Protein AF-A0A166FAM7-F1 (afdb_monomer_lite)

pLDDT: mean 75.66, std 25.44, range [28.2, 98.31]

Sequence (267 aa):
MVAPSIFSLVGVVSLAACALGKPISWRNGFDKRHAKALPAPISFNNYGGKSSLANFDNFNGVSNFDGSQSQQIFVEQSEQVVCTQIDVEIIQQKLVVIREMVKRILIEQICEVEVQTVVLEQFSSSIDSFGQDIRHHSSRQIGYDSNIAALSSHLYNSDGSQSNHNLGFSGSQVGNHSVSVGGSNWNNSTSPASVGAIYQASKSAKADAQSKNGTSSSSSSSSSSTLLSTSTLSSSSSKSSSTSSSAAKSSSTSSSSAAATITAKAY

Structure (mmCIF, N/CA/C/O backbone):
data_AF-A0A166FAM7-F1
#
_entry.id   AF-A0A166FAM7-F1
#
loop_
_atom_site.group_PDB
_atom_site.id
_atom_site.type_symbol
_atom_site.label_atom_id
_atom_site.label_alt_id
_atom_site.label_comp_id
_atom_site.label_asym_id
_atom_site.label_entity_id
_atom_site.label_seq_id
_atom_site.pdbx_PDB_ins_code
_atom_site.Cartn_x
_atom_site.Cartn_y
_atom_site.Cartn_z
_atom_site.occupancy
_atom_site.B_iso_or_equiv
_atom_site.auth_seq_id
_atom_site.auth_comp_id
_atom_site.auth_asym_id
_atom_site.auth_atom_id
_atom_site.pdbx_PDB_model_num
ATOM 1 N N . MET A 1 1 ? 79.929 26.751 5.301 1.00 44.81 1 MET A N 1
ATOM 2 C CA . MET A 1 1 ? 80.155 28.168 5.655 1.00 44.81 1 MET A CA 1
ATOM 3 C C . MET A 1 1 ? 78.865 28.938 5.425 1.00 44.81 1 MET A C 1
ATOM 5 O O . MET A 1 1 ? 78.574 29.214 4.279 1.00 44.81 1 MET A O 1
ATOM 9 N N . VAL A 1 2 ? 78.075 29.179 6.473 1.00 42.72 2 VAL A N 1
ATOM 10 C CA . VAL A 1 2 ? 77.491 30.472 6.889 1.00 42.72 2 VAL A CA 1
ATOM 11 C C . VAL A 1 2 ? 77.043 30.241 8.337 1.00 42.72 2 VAL A C 1
ATOM 13 O O . VAL A 1 2 ? 76.484 29.195 8.662 1.00 42.72 2 VAL A O 1
ATOM 16 N N . ALA A 1 3 ? 77.440 31.167 9.200 1.00 41.44 3 ALA A N 1
ATOM 17 C CA . ALA A 1 3 ? 77.328 31.136 10.649 1.00 41.44 3 ALA A CA 1
ATOM 18 C C . ALA A 1 3 ? 75.942 31.630 11.140 1.00 41.44 3 ALA A C 1
ATOM 20 O O . ALA A 1 3 ? 75.197 32.220 10.357 1.00 41.44 3 ALA A O 1
ATOM 21 N N . PRO A 1 4 ? 75.602 31.388 12.421 1.00 65.81 4 PRO A N 1
ATOM 22 C CA . PRO A 1 4 ? 74.299 31.652 13.038 1.00 65.81 4 PRO A CA 1
ATOM 23 C C . PRO A 1 4 ? 74.264 33.027 13.727 1.00 65.81 4 PRO A C 1
ATOM 25 O O . PRO A 1 4 ? 75.312 33.667 13.799 1.00 65.81 4 PRO A O 1
ATOM 28 N N . SER A 1 5 ? 73.098 33.431 14.270 1.00 47.03 5 SER A N 1
ATOM 29 C CA . SER A 1 5 ? 72.854 34.410 15.374 1.00 47.03 5 SER A CA 1
ATOM 30 C C . SER A 1 5 ? 71.541 35.186 15.133 1.00 47.03 5 SER A C 1
ATOM 32 O O . SER A 1 5 ? 71.243 35.459 13.980 1.00 47.03 5 SER A O 1
ATOM 34 N N . ILE A 1 6 ? 70.721 35.681 16.071 1.00 49.50 6 ILE A N 1
ATOM 35 C CA . ILE A 1 6 ? 70.467 35.560 17.525 1.00 49.50 6 ILE A CA 1
ATOM 36 C C . ILE A 1 6 ? 69.363 36.625 17.803 1.00 49.50 6 ILE A C 1
ATOM 38 O O . ILE A 1 6 ? 69.427 37.701 17.223 1.00 49.50 6 ILE A O 1
ATOM 42 N N . PHE A 1 7 ? 68.392 36.321 18.680 1.00 44.38 7 PHE A N 1
ATOM 43 C CA . PHE A 1 7 ? 67.586 37.228 19.540 1.00 44.38 7 PHE A CA 1
ATOM 44 C C . PHE A 1 7 ? 66.727 38.379 18.945 1.00 44.38 7 PHE A C 1
ATOM 46 O O . PHE A 1 7 ? 67.228 39.304 18.326 1.00 44.38 7 PHE A O 1
ATOM 53 N N . SER A 1 8 ? 65.438 38.439 19.323 1.00 43.34 8 SER A N 1
ATOM 54 C CA . SER A 1 8 ? 64.921 39.237 20.469 1.00 43.34 8 SER A CA 1
ATOM 55 C C . SER A 1 8 ? 63.499 39.797 20.250 1.00 43.34 8 SER A C 1
ATOM 57 O O . SER A 1 8 ? 63.264 40.655 19.411 1.00 43.34 8 SER A O 1
ATOM 59 N N . LEU A 1 9 ? 62.557 39.267 21.034 1.00 43.75 9 LEU A N 1
ATOM 60 C CA . LEU A 1 9 ? 61.606 39.941 21.936 1.00 43.75 9 LEU A CA 1
ATOM 61 C C . LEU A 1 9 ? 61.176 41.427 21.735 1.00 43.75 9 LEU A C 1
ATOM 63 O O . LEU A 1 9 ? 61.990 42.342 21.743 1.00 43.75 9 LEU A O 1
ATOM 67 N N . VAL A 1 10 ? 59.844 41.598 21.858 1.00 46.62 10 VAL A N 1
ATOM 68 C CA . VAL A 1 10 ? 59.029 42.750 22.334 1.00 46.62 10 VAL A CA 1
ATOM 69 C C . VAL A 1 10 ? 58.624 43.846 21.337 1.00 46.62 10 VAL A C 1
ATOM 71 O O . VAL A 1 10 ? 59.446 44.550 20.770 1.00 46.62 10 VAL A O 1
ATOM 74 N N . GLY A 1 11 ? 57.306 44.084 21.272 1.00 49.47 11 GLY A N 1
ATOM 75 C CA . GLY A 1 11 ? 56.719 45.325 20.763 1.00 49.47 11 GLY A CA 1
ATOM 76 C C . GLY A 1 11 ? 55.189 45.307 20.735 1.00 49.47 11 GLY A C 1
ATOM 77 O O . GLY A 1 11 ? 54.591 45.111 19.685 1.00 49.47 11 GLY A O 1
ATOM 78 N N . VAL A 1 12 ? 54.552 45.498 21.894 1.00 48.16 12 VAL A N 1
ATOM 79 C CA . VAL A 1 12 ? 53.108 45.763 22.025 1.00 48.16 12 VAL A CA 1
ATOM 80 C C . VAL A 1 12 ? 52.786 47.126 21.406 1.00 48.16 12 VAL A C 1
ATOM 82 O O . VAL A 1 12 ? 53.368 48.125 21.820 1.00 48.16 12 VAL A O 1
ATOM 85 N N . VAL A 1 13 ? 51.816 47.189 20.489 1.00 54.94 13 VAL A N 1
ATOM 86 C CA . VAL A 1 13 ? 51.111 48.435 20.149 1.00 54.94 13 VAL A CA 1
ATOM 87 C C . VAL A 1 13 ? 49.608 48.166 20.157 1.00 54.94 13 VAL A C 1
ATOM 89 O O . VAL A 1 13 ? 49.047 47.577 19.237 1.00 54.94 13 VAL A O 1
ATOM 92 N N . SER A 1 14 ? 48.969 48.603 21.241 1.00 52.16 14 SER A N 1
ATOM 93 C CA . SER A 1 14 ? 47.527 48.821 21.334 1.00 52.16 14 SER A CA 1
ATOM 94 C C . SER A 1 14 ? 47.116 49.974 20.430 1.00 52.16 14 SER A C 1
ATOM 96 O O . SER A 1 14 ? 47.733 51.028 20.516 1.00 52.16 14 SER A O 1
ATOM 98 N N . LEU A 1 15 ? 46.006 49.840 19.703 1.00 51.72 15 LEU A N 1
ATOM 99 C CA . LEU A 1 15 ? 45.097 50.957 19.433 1.00 51.72 15 LEU A CA 1
ATOM 100 C C . LEU A 1 15 ? 43.669 50.415 19.307 1.00 51.72 15 LEU A C 1
ATOM 102 O O . LEU A 1 15 ? 43.248 49.893 18.279 1.00 51.72 15 LEU A O 1
ATOM 106 N N . ALA A 1 16 ? 42.934 50.543 20.409 1.00 53.09 16 ALA A N 1
ATOM 107 C CA . ALA A 1 16 ? 41.487 50.502 20.411 1.00 53.09 16 ALA A CA 1
ATOM 108 C C . ALA A 1 16 ? 40.966 51.744 19.672 1.00 53.09 16 ALA A C 1
ATOM 110 O O . ALA A 1 16 ? 41.229 52.871 20.088 1.00 53.09 16 ALA A O 1
ATOM 111 N N . ALA A 1 17 ? 40.210 51.535 18.597 1.00 55.44 17 ALA A N 1
ATOM 112 C CA . ALA A 1 17 ? 39.381 52.564 17.987 1.00 55.44 17 ALA A CA 1
ATOM 113 C C . ALA A 1 17 ? 37.944 52.040 17.922 1.00 55.44 17 ALA A C 1
ATOM 115 O O . ALA A 1 17 ? 37.560 51.290 17.026 1.00 55.44 17 ALA A O 1
ATOM 116 N N . CYS A 1 18 ? 37.159 52.427 18.926 1.00 45.97 18 CYS A N 1
ATOM 117 C CA . CYS A 1 18 ? 35.713 52.295 18.929 1.00 45.97 18 CYS A CA 1
ATOM 118 C C . CYS A 1 18 ? 35.136 53.209 17.841 1.00 45.97 18 CYS A C 1
ATOM 120 O O . CYS A 1 18 ? 35.096 54.425 18.013 1.00 45.97 18 CYS A O 1
ATOM 122 N N . ALA A 1 19 ? 34.656 52.634 16.742 1.00 56.12 19 ALA A N 1
ATOM 123 C CA . ALA A 1 19 ? 33.751 53.324 15.836 1.00 56.12 19 ALA A CA 1
ATOM 124 C C . ALA A 1 19 ? 32.320 52.873 16.152 1.00 56.12 19 ALA A C 1
ATOM 126 O O . ALA A 1 19 ? 31.902 51.769 15.807 1.00 56.12 19 ALA A O 1
ATOM 127 N N . LEU A 1 20 ? 31.581 53.746 16.841 1.00 59.41 20 LEU A N 1
ATOM 128 C CA . LEU A 1 20 ? 30.134 53.671 17.042 1.00 59.41 20 LEU A CA 1
ATOM 129 C C . LEU A 1 20 ? 29.420 53.841 15.692 1.00 59.41 20 LEU A C 1
ATOM 131 O O . LEU A 1 20 ? 28.879 54.899 15.374 1.00 59.41 20 LEU A O 1
ATOM 135 N N . GLY A 1 21 ? 29.420 52.785 14.882 1.00 46.09 21 GLY A N 1
ATOM 136 C CA . GLY A 1 21 ? 28.481 52.643 13.782 1.00 46.09 21 GLY A CA 1
ATOM 137 C C . GLY A 1 21 ? 27.113 52.318 14.367 1.00 46.09 21 GLY A C 1
ATOM 138 O O . GLY A 1 21 ? 26.885 51.201 14.825 1.00 46.09 21 GLY A O 1
ATOM 139 N N . LYS A 1 22 ? 26.197 53.293 14.375 1.00 52.19 22 LYS A N 1
ATOM 140 C CA . LYS A 1 22 ? 24.770 53.010 14.577 1.00 52.19 22 LYS A CA 1
ATOM 141 C C . LYS A 1 22 ? 24.394 51.903 13.586 1.00 52.19 22 LYS A C 1
ATOM 143 O O . LYS A 1 22 ? 24.710 52.076 12.405 1.00 52.19 22 LYS A O 1
ATOM 148 N N . PRO A 1 23 ? 23.747 50.798 14.002 1.00 51.34 23 PRO A N 1
ATOM 149 C CA . PRO A 1 23 ? 23.213 49.873 13.025 1.00 51.34 23 PRO A CA 1
ATOM 150 C C . PRO A 1 23 ? 22.263 50.686 12.155 1.00 51.34 23 PRO A C 1
ATOM 152 O O . PRO A 1 23 ? 21.300 51.280 12.646 1.00 51.34 23 PRO A O 1
ATOM 155 N N . ILE A 1 24 ? 22.592 50.776 10.867 1.00 50.69 24 ILE A N 1
ATOM 156 C CA . ILE A 1 24 ? 21.642 51.209 9.861 1.00 50.69 24 ILE A CA 1
ATOM 157 C C . ILE A 1 24 ? 20.473 50.256 10.052 1.00 50.69 24 ILE A C 1
ATOM 159 O O . ILE A 1 24 ? 20.588 49.056 9.801 1.00 50.69 24 ILE A O 1
ATOM 163 N N . SER A 1 25 ? 19.365 50.781 10.561 1.00 47.34 25 SER A N 1
ATOM 164 C CA . SER A 1 25 ? 18.077 50.128 10.479 1.00 47.34 25 SER A CA 1
ATOM 165 C C . SER A 1 25 ? 17.746 50.059 8.995 1.00 47.34 25 SER A C 1
ATOM 167 O O . SER A 1 25 ? 17.057 50.910 8.436 1.00 47.34 25 SER A O 1
ATOM 169 N N . TRP A 1 26 ? 18.289 49.034 8.336 1.00 41.44 26 TRP A N 1
ATOM 170 C CA . TRP A 1 26 ? 17.725 48.489 7.122 1.00 41.44 26 TRP A CA 1
ATOM 171 C C . TRP A 1 26 ? 16.306 48.096 7.512 1.00 41.44 26 TRP A C 1
ATOM 173 O O . TRP A 1 26 ? 16.039 47.027 8.061 1.00 41.44 26 TRP A O 1
ATOM 183 N N . ARG A 1 27 ? 15.382 49.042 7.298 1.00 45.53 27 ARG A N 1
ATOM 184 C CA . ARG A 1 27 ? 13.983 48.750 7.040 1.00 45.53 27 ARG A CA 1
ATOM 185 C C . ARG A 1 27 ? 14.025 47.769 5.885 1.00 45.53 27 ARG A C 1
ATOM 187 O O . ARG A 1 27 ? 14.001 48.167 4.725 1.00 45.53 27 ARG A O 1
ATOM 194 N N . ASN A 1 28 ? 14.052 46.488 6.228 1.00 44.41 28 ASN A N 1
ATOM 195 C CA . ASN A 1 28 ? 13.522 45.437 5.394 1.00 44.41 28 ASN A CA 1
ATOM 196 C C . ASN A 1 28 ? 12.020 45.714 5.277 1.00 44.41 28 ASN A C 1
ATOM 198 O O . ASN A 1 28 ? 11.183 45.028 5.850 1.00 44.41 28 ASN A O 1
ATOM 202 N N . GLY A 1 29 ? 11.681 46.741 4.498 1.00 46.78 29 GLY A N 1
ATOM 203 C CA . GLY A 1 29 ? 10.499 46.746 3.659 1.00 46.78 29 GLY A CA 1
ATOM 204 C C . GLY A 1 29 ? 10.725 45.755 2.523 1.00 46.78 29 GLY A C 1
ATOM 205 O O . GLY A 1 29 ? 10.617 46.116 1.361 1.00 46.78 29 GLY A O 1
ATOM 206 N N . PHE A 1 30 ? 11.082 44.516 2.868 1.00 52.31 30 PHE A N 1
ATOM 207 C CA . PHE A 1 30 ? 10.799 43.386 2.013 1.00 52.31 30 PHE A CA 1
ATOM 208 C C . PHE A 1 30 ? 9.312 43.142 2.194 1.00 52.31 30 PHE A C 1
ATOM 210 O O . PHE A 1 30 ? 8.857 42.623 3.211 1.00 52.31 30 PHE A O 1
ATOM 217 N N . ASP A 1 31 ? 8.570 43.699 1.247 1.00 48.97 31 ASP A N 1
ATOM 218 C CA . ASP A 1 31 ? 7.306 43.191 0.755 1.00 48.97 31 ASP A CA 1
ATOM 219 C C . ASP A 1 31 ? 6.729 42.018 1.559 1.00 48.97 31 ASP A C 1
ATOM 221 O O . ASP A 1 31 ? 7.078 40.857 1.355 1.00 48.97 31 ASP A O 1
ATOM 225 N N . LYS A 1 32 ? 5.718 42.310 2.384 1.00 49.84 32 LYS A N 1
ATOM 226 C CA . LYS A 1 32 ? 4.700 41.332 2.797 1.00 49.84 32 LYS A CA 1
ATOM 227 C C . LYS A 1 32 ? 3.820 40.933 1.599 1.00 49.84 32 LYS A C 1
ATOM 229 O O . LYS A 1 32 ? 2.598 40.882 1.704 1.00 49.84 32 LYS A O 1
ATOM 234 N N . ARG A 1 33 ? 4.418 40.679 0.434 1.00 52.22 33 ARG A N 1
ATOM 235 C CA . ARG A 1 33 ? 3.736 40.094 -0.716 1.00 52.22 33 ARG A CA 1
ATOM 236 C C . ARG A 1 33 ? 3.858 38.581 -0.586 1.00 52.22 33 ARG A C 1
ATOM 238 O O . ARG A 1 33 ? 4.820 37.979 -1.036 1.00 52.22 33 ARG A O 1
ATOM 245 N N . HIS A 1 34 ? 2.863 37.998 0.078 1.00 55.41 34 HIS A N 1
ATOM 246 C CA . HIS A 1 34 ? 2.448 36.606 -0.094 1.00 55.41 34 HIS A CA 1
ATOM 247 C C . HIS A 1 34 ? 3.555 35.542 -0.029 1.00 55.41 34 HIS A C 1
ATOM 249 O O . HIS A 1 34 ? 3.605 34.653 -0.877 1.00 55.41 34 HIS A O 1
ATOM 255 N N . ALA A 1 35 ? 4.372 35.532 1.027 1.00 57.88 35 ALA A N 1
ATOM 256 C CA . ALA A 1 35 ? 4.870 34.241 1.487 1.00 57.88 35 ALA A CA 1
ATOM 257 C C . ALA A 1 35 ? 3.628 33.455 1.934 1.00 57.88 35 ALA A C 1
ATOM 259 O O . ALA A 1 35 ? 3.087 33.714 3.010 1.00 57.88 35 ALA A O 1
ATOM 260 N N . LYS A 1 36 ? 3.094 32.583 1.066 1.00 63.56 36 LYS A N 1
ATOM 261 C CA . LYS A 1 36 ? 2.099 31.588 1.473 1.00 63.56 36 LYS A CA 1
ATOM 262 C C . LYS A 1 36 ? 2.744 30.838 2.632 1.00 63.56 36 LYS A C 1
ATOM 264 O O . LYS A 1 36 ? 3.674 30.068 2.405 1.00 63.56 36 LYS A O 1
ATOM 269 N N . ALA A 1 37 ? 2.298 31.117 3.856 1.00 66.69 37 ALA A N 1
ATOM 270 C CA . ALA A 1 37 ? 2.644 30.287 4.993 1.00 66.69 37 ALA A CA 1
ATOM 271 C C . ALA A 1 37 ? 2.310 28.855 4.578 1.00 66.69 37 ALA A C 1
ATOM 273 O O . ALA A 1 37 ? 1.203 28.600 4.086 1.00 66.69 37 ALA A O 1
ATOM 274 N N . LEU A 1 38 ? 3.294 27.961 4.672 1.00 69.44 38 LEU A N 1
ATOM 275 C CA . LEU A 1 38 ? 3.034 26.548 4.460 1.00 69.44 38 LEU A CA 1
ATOM 276 C C . LEU A 1 38 ? 1.862 26.171 5.376 1.00 69.44 38 LEU A C 1
ATOM 278 O O . LEU A 1 38 ? 1.833 26.643 6.520 1.00 69.44 38 LEU A O 1
ATOM 282 N N . PRO A 1 39 ? 0.871 25.411 4.877 1.00 75.19 39 PRO A N 1
ATOM 283 C CA . PRO A 1 39 ? -0.220 24.948 5.715 1.00 75.19 39 PRO A CA 1
ATOM 284 C C . PRO A 1 39 ? 0.353 24.349 6.996 1.00 75.19 39 PRO A C 1
ATOM 286 O O . PRO A 1 39 ? 1.341 23.612 6.943 1.00 75.19 39 PRO A O 1
ATOM 289 N N . ALA A 1 40 ? -0.236 24.704 8.137 1.00 80.44 40 ALA A N 1
ATOM 290 C CA . ALA A 1 40 ? 0.146 24.080 9.391 1.00 80.44 40 ALA A CA 1
ATOM 291 C C . ALA A 1 40 ? 0.012 22.552 9.244 1.00 80.44 40 ALA A C 1
ATOM 293 O O . ALA A 1 40 ? -0.929 22.091 8.587 1.00 80.44 40 ALA A O 1
ATOM 294 N N . PRO A 1 41 ? 0.949 21.777 9.811 1.00 85.75 41 PRO A N 1
ATOM 295 C CA . PRO A 1 41 ? 0.903 20.327 9.727 1.00 85.75 41 PRO A CA 1
ATOM 296 C C . PRO A 1 41 ? -0.428 19.800 10.284 1.00 85.75 41 PRO A C 1
ATOM 298 O O . PRO A 1 41 ? -0.854 20.211 11.364 1.00 85.75 41 PRO A O 1
ATOM 301 N N . ILE A 1 42 ? -1.093 18.911 9.541 1.00 90.56 42 ILE A N 1
ATOM 302 C CA . ILE A 1 42 ? -2.338 18.274 9.988 1.00 90.56 42 ILE A CA 1
ATOM 303 C C . ILE A 1 42 ? -1.965 17.077 10.865 1.00 90.56 42 ILE A C 1
ATOM 305 O O . ILE A 1 42 ? -1.201 16.207 10.448 1.00 90.56 42 ILE A O 1
ATOM 309 N N . SER A 1 43 ? -2.511 17.058 12.078 1.00 93.12 43 SER A N 1
ATOM 310 C CA . SER A 1 43 ? -2.384 15.979 13.057 1.00 93.12 43 SER A CA 1
ATOM 311 C C . SER A 1 43 ? -3.741 15.303 13.212 1.00 93.12 43 SER A C 1
ATOM 313 O O . SER A 1 43 ? -4.765 15.989 13.298 1.00 93.12 43 SER A O 1
ATOM 315 N N . PHE A 1 44 ? -3.748 13.971 13.232 1.00 95.31 44 PHE A N 1
ATOM 316 C CA . PHE A 1 44 ? -4.961 13.193 13.462 1.00 95.31 44 PHE A CA 1
ATOM 317 C C . PHE A 1 44 ? -5.115 12.749 14.922 1.00 95.31 44 PHE A C 1
ATOM 319 O O . PHE A 1 44 ? -6.164 12.221 15.290 1.00 95.31 44 PHE A O 1
ATOM 326 N N . ASN A 1 45 ? -4.129 13.026 15.781 1.00 95.56 45 ASN A N 1
ATOM 327 C CA . ASN A 1 45 ? -4.241 12.810 17.221 1.00 95.56 45 ASN A CA 1
ATOM 328 C C . ASN A 1 45 ? -5.456 13.541 17.812 1.00 95.56 45 ASN A C 1
ATOM 330 O O . ASN A 1 45 ? -5.504 14.770 17.850 1.00 95.56 45 ASN A O 1
ATOM 334 N N . ASN A 1 46 ? -6.416 12.772 18.333 1.00 94.69 46 ASN A N 1
ATOM 335 C CA . ASN A 1 46 ? -7.688 13.275 18.868 1.00 94.69 46 ASN A CA 1
ATOM 336 C C . ASN A 1 46 ? -8.483 14.147 17.874 1.00 94.69 46 ASN A C 1
ATOM 338 O O . ASN A 1 46 ? -9.196 15.072 18.280 1.00 94.69 46 ASN A O 1
ATOM 342 N N . TYR A 1 47 ? -8.357 13.887 16.568 1.00 93.94 47 TYR A N 1
ATOM 343 C CA . TYR A 1 47 ? -9.035 14.677 15.542 1.00 93.94 47 TYR A CA 1
ATOM 344 C C . TYR A 1 47 ? -10.551 14.695 15.759 1.00 93.94 47 TYR A C 1
ATOM 346 O O . TYR A 1 47 ? -11.175 13.668 16.032 1.00 93.94 47 TYR A O 1
ATOM 354 N N . GLY A 1 48 ? -11.150 15.885 15.684 1.00 92.88 48 GLY A N 1
ATOM 355 C CA . GLY A 1 48 ? -12.577 16.069 15.965 1.00 92.88 48 GLY A CA 1
ATOM 356 C C . GLY A 1 48 ? -12.990 15.753 17.411 1.00 92.88 48 GLY A C 1
ATOM 357 O O . GLY A 1 48 ? -14.172 15.535 17.657 1.00 92.88 48 GLY A O 1
ATOM 358 N N . GLY A 1 49 ? -12.048 15.701 18.363 1.00 93.56 49 GLY A N 1
ATOM 359 C CA . GLY A 1 49 ? -12.317 15.366 19.767 1.00 93.56 49 GLY A CA 1
ATOM 360 C C . GLY A 1 49 ? -12.506 13.869 20.040 1.00 93.56 49 GLY A C 1
ATOM 361 O O . GLY A 1 49 ? -12.959 13.507 21.125 1.00 93.56 49 GLY A O 1
ATOM 362 N N . LYS A 1 50 ? -12.177 12.996 19.078 1.00 93.56 50 LYS A N 1
ATOM 363 C CA . LYS A 1 50 ? -12.347 11.540 19.195 1.00 93.56 50 LYS A CA 1
ATOM 364 C C . LYS A 1 50 ? -11.172 10.898 19.923 1.00 93.56 50 LYS A C 1
ATOM 366 O O . LYS A 1 50 ? -10.057 10.874 19.409 1.00 93.56 50 LYS A O 1
ATOM 371 N N . SER A 1 51 ? -11.425 10.328 21.098 1.00 95.19 51 SER A N 1
ATOM 372 C CA . SER A 1 51 ? -10.402 9.646 21.903 1.00 95.19 51 SER A CA 1
ATOM 373 C C . SER A 1 51 ? -9.893 8.344 21.275 1.00 95.19 51 SER A C 1
ATOM 375 O O . SER A 1 51 ? -8.778 7.927 21.569 1.00 95.19 51 SER A O 1
ATOM 377 N N . SER A 1 52 ? -10.658 7.718 20.379 1.00 94.25 52 SER A N 1
ATOM 378 C CA . SER A 1 52 ? -10.237 6.558 19.576 1.00 94.25 52 SER A CA 1
ATOM 379 C C . SER A 1 52 ? -9.117 6.876 18.580 1.00 94.25 52 SER A C 1
ATOM 381 O O . SER A 1 52 ? -8.425 5.967 18.132 1.00 94.25 52 SER A O 1
ATOM 383 N N . LEU A 1 53 ? -8.890 8.161 18.282 1.00 95.94 53 LEU A N 1
ATOM 384 C CA . LEU A 1 53 ? -7.732 8.654 17.532 1.00 95.94 53 LEU A CA 1
ATOM 385 C C . LEU A 1 53 ? -6.601 9.141 18.448 1.00 95.94 53 LEU A C 1
ATOM 387 O O . LEU A 1 53 ? -5.679 9.823 17.991 1.00 95.94 53 LEU A O 1
ATOM 391 N N . ALA A 1 54 ? -6.647 8.850 19.749 1.00 96.12 54 ALA A N 1
ATOM 392 C CA . ALA A 1 54 ? -5.510 9.118 20.615 1.00 96.12 54 ALA A CA 1
ATOM 393 C C . ALA A 1 54 ? -4.291 8.344 20.096 1.00 96.12 54 ALA A C 1
ATOM 395 O O . ALA A 1 54 ? -4.375 7.146 19.835 1.00 96.12 54 ALA A O 1
ATOM 396 N N . ASN A 1 55 ? -3.150 9.029 19.978 1.00 94.19 55 ASN A N 1
ATOM 397 C CA . ASN A 1 55 ? -1.887 8.458 19.500 1.00 94.19 55 ASN A CA 1
ATOM 398 C C . ASN A 1 55 ? -1.887 7.982 18.036 1.00 94.19 55 ASN A C 1
ATOM 400 O O . ASN A 1 55 ? -0.961 7.273 17.646 1.00 94.19 55 ASN A O 1
ATOM 404 N N . PHE A 1 56 ? -2.872 8.368 17.220 1.00 95.50 56 PHE A N 1
ATOM 405 C CA . PHE A 1 56 ? -2.910 8.030 15.795 1.00 95.50 56 PHE A CA 1
ATOM 406 C C . PHE A 1 56 ? -1.601 8.388 15.069 1.00 95.50 56 PHE A C 1
ATOM 408 O O . PHE A 1 56 ? -1.025 7.567 14.353 1.00 95.50 56 PHE A O 1
ATOM 415 N N . ASP A 1 57 ? -1.072 9.588 15.312 1.00 94.88 57 ASP A N 1
ATOM 416 C CA . ASP A 1 57 ? 0.150 10.053 14.654 1.00 94.88 57 ASP A CA 1
ATOM 417 C C . ASP A 1 57 ? 1.413 9.350 15.183 1.00 94.88 57 ASP A C 1
ATOM 419 O O . ASP A 1 57 ? 2.488 9.566 14.635 1.00 94.88 57 ASP A O 1
ATOM 423 N N . ASN A 1 58 ? 1.338 8.488 16.206 1.00 94.62 58 ASN A N 1
ATOM 424 C CA . ASN A 1 58 ? 2.510 7.733 16.670 1.00 94.62 58 ASN A CA 1
ATOM 425 C C . ASN A 1 58 ? 2.949 6.662 15.665 1.00 94.62 58 ASN A C 1
ATOM 427 O O . ASN A 1 58 ? 4.085 6.196 15.738 1.00 94.62 58 ASN A O 1
ATOM 431 N N . PHE A 1 59 ? 2.060 6.245 14.756 1.00 95.25 59 PHE A N 1
ATOM 432 C CA . PHE A 1 59 ? 2.393 5.223 13.774 1.00 95.25 59 PHE A CA 1
ATOM 433 C C . PHE A 1 59 ? 3.269 5.802 12.655 1.00 95.25 59 PHE A C 1
ATOM 435 O O . PHE A 1 59 ? 4.442 5.448 12.569 1.00 95.25 59 PHE A O 1
ATOM 442 N N . ASN A 1 60 ? 2.753 6.746 11.858 1.00 93.88 60 ASN A N 1
ATOM 443 C CA . ASN A 1 60 ? 3.521 7.337 10.753 1.00 93.88 60 ASN A CA 1
ATOM 444 C C . ASN A 1 60 ? 4.176 8.691 11.084 1.00 93.88 60 ASN A C 1
ATOM 446 O O . ASN A 1 60 ? 5.089 9.109 10.375 1.00 93.88 60 ASN A O 1
ATOM 450 N N . GLY A 1 61 ? 3.753 9.382 12.141 1.00 92.81 61 GLY A N 1
ATOM 451 C CA . GLY A 1 61 ? 4.161 10.756 12.435 1.00 92.81 61 GLY A CA 1
ATOM 452 C C . GLY A 1 61 ? 3.203 11.809 11.872 1.00 92.81 61 GLY A C 1
ATOM 453 O O . GLY A 1 61 ? 2.387 11.558 10.984 1.00 92.81 61 GLY A O 1
ATOM 454 N N . VAL A 1 62 ? 3.330 13.033 12.385 1.00 92.50 62 VAL A N 1
ATOM 455 C CA . VAL A 1 62 ? 2.589 14.203 11.895 1.00 92.50 62 VAL A CA 1
ATOM 456 C C . VAL A 1 62 ? 3.085 14.581 10.496 1.00 92.50 62 VAL A C 1
ATOM 458 O O . VAL A 1 62 ? 4.288 14.585 10.245 1.00 92.50 62 VAL A O 1
ATOM 461 N N . SER A 1 63 ? 2.170 14.933 9.586 1.00 89.75 63 SER A N 1
ATOM 462 C CA . SER A 1 63 ? 2.477 15.265 8.179 1.00 89.75 63 SER A CA 1
ATOM 463 C C . SER A 1 63 ? 3.130 14.149 7.356 1.00 89.75 63 SER A C 1
ATOM 465 O O . SER A 1 63 ? 3.638 14.418 6.269 1.00 89.75 63 SER A O 1
ATOM 467 N N . ASN A 1 64 ? 3.081 12.904 7.827 1.00 91.94 64 ASN A N 1
ATOM 468 C CA . ASN A 1 64 ? 3.521 11.721 7.089 1.00 91.94 64 ASN A CA 1
ATOM 469 C C . ASN A 1 64 ? 2.357 10.735 6.945 1.00 91.94 64 ASN A C 1
ATOM 471 O O . ASN A 1 64 ? 2.476 9.553 7.239 1.00 91.94 64 ASN A O 1
ATOM 475 N N . PHE A 1 65 ? 1.185 11.237 6.553 1.00 94.12 65 PHE A N 1
ATOM 476 C CA . PHE A 1 65 ? -0.052 10.456 6.573 1.00 94.12 65 PHE A CA 1
ATOM 477 C C . PHE A 1 65 ? 0.090 9.120 5.826 1.00 94.12 65 PHE A C 1
ATOM 479 O O . PHE A 1 65 ? -0.249 8.081 6.381 1.00 94.12 65 PHE A O 1
ATOM 486 N N . ASP A 1 66 ? 0.701 9.125 4.640 1.00 92.25 66 ASP A N 1
ATOM 487 C CA . ASP A 1 66 ? 0.899 7.946 3.787 1.00 92.25 66 ASP A CA 1
ATOM 488 C C . ASP A 1 66 ? 2.121 7.078 4.149 1.00 92.25 66 ASP A C 1
ATOM 490 O O . ASP A 1 66 ? 2.314 6.023 3.541 1.00 92.25 66 ASP A O 1
ATOM 494 N N . GLY A 1 67 ? 2.944 7.501 5.115 1.00 92.50 67 GLY A N 1
ATOM 495 C CA . GLY A 1 67 ? 4.171 6.809 5.515 1.00 92.50 67 GLY A CA 1
ATOM 496 C C . GLY A 1 67 ? 5.353 6.991 4.553 1.00 92.50 67 GLY A C 1
ATOM 497 O O . GLY A 1 67 ? 6.397 6.373 4.752 1.00 92.50 67 GLY A O 1
ATOM 498 N N . SER A 1 68 ? 5.234 7.827 3.517 1.00 90.88 68 SER A N 1
ATOM 499 C CA . SER A 1 68 ? 6.261 7.985 2.472 1.00 90.88 68 SER A CA 1
ATOM 500 C C . SER A 1 68 ? 7.583 8.588 2.947 1.00 90.88 68 SER A C 1
ATOM 502 O O . SER A 1 68 ? 8.596 8.450 2.262 1.00 90.88 68 SER A O 1
ATOM 504 N N . GLN A 1 69 ? 7.595 9.246 4.107 1.00 89.75 69 GLN A N 1
ATOM 505 C CA . GLN A 1 69 ? 8.804 9.815 4.712 1.00 89.75 69 GLN A CA 1
ATOM 506 C C . GLN A 1 69 ? 9.565 8.801 5.578 1.00 89.75 69 GLN A C 1
ATOM 508 O O . GLN A 1 69 ? 10.655 9.113 6.058 1.00 89.75 69 GLN A O 1
ATOM 513 N N . SER A 1 70 ? 9.013 7.601 5.788 1.00 89.19 70 SER A N 1
ATOM 514 C CA . SER A 1 70 ? 9.685 6.539 6.539 1.00 89.19 70 SER A CA 1
ATOM 515 C C . SER A 1 70 ? 10.922 6.036 5.791 1.00 89.19 70 SER A C 1
ATOM 517 O O . SER A 1 70 ? 10.928 5.900 4.564 1.00 89.19 70 SER A O 1
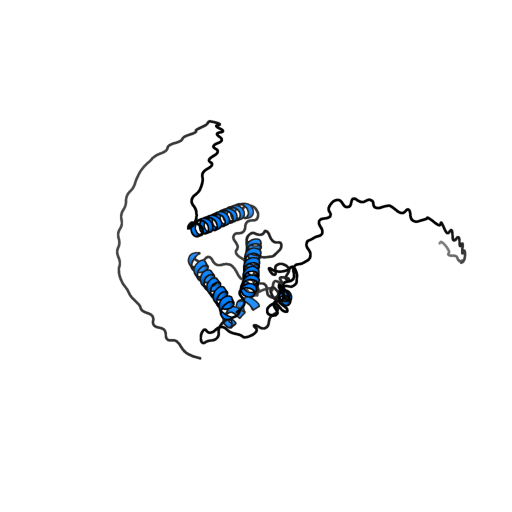ATOM 519 N N . GLN A 1 71 ? 11.995 5.762 6.536 1.00 89.62 71 GLN A N 1
ATOM 520 C CA . GLN A 1 71 ? 13.257 5.302 5.964 1.00 89.62 71 GLN A CA 1
ATOM 521 C C . GLN A 1 71 ? 13.125 3.874 5.414 1.00 89.62 71 GLN A C 1
ATOM 523 O O . GLN A 1 71 ? 12.590 2.989 6.073 1.00 89.62 71 GLN A O 1
ATOM 528 N N . GLN A 1 72 ? 13.679 3.634 4.223 1.00 92.56 72 GLN A N 1
ATOM 529 C CA . GLN A 1 72 ? 13.857 2.290 3.673 1.00 92.56 72 GLN A CA 1
ATOM 530 C C . GLN A 1 72 ? 15.307 1.844 3.877 1.00 92.56 72 GLN A C 1
ATOM 532 O O . GLN A 1 72 ? 16.236 2.484 3.382 1.00 92.56 72 GLN A O 1
ATOM 537 N N . ILE A 1 73 ? 15.499 0.740 4.593 1.00 93.88 73 ILE A N 1
ATOM 538 C CA . ILE A 1 73 ? 16.790 0.073 4.757 1.00 93.88 73 ILE A CA 1
ATOM 539 C C . ILE A 1 73 ? 16.728 -1.222 3.954 1.00 93.88 73 ILE A C 1
ATOM 541 O O . ILE A 1 73 ? 15.977 -2.138 4.291 1.00 93.88 73 ILE A O 1
ATOM 545 N N . PHE A 1 74 ? 17.493 -1.278 2.864 1.00 91.50 74 PHE A N 1
ATOM 546 C CA . PHE A 1 74 ? 17.554 -2.459 2.011 1.00 91.50 74 PHE A CA 1
ATOM 547 C C . PHE A 1 74 ? 18.542 -3.471 2.576 1.00 91.50 74 PHE A C 1
ATOM 549 O O . PHE A 1 74 ? 19.725 -3.170 2.731 1.00 91.50 74 PHE A O 1
ATOM 556 N N . VAL A 1 75 ? 18.042 -4.665 2.879 1.00 90.38 75 VAL A N 1
ATOM 557 C CA . VAL A 1 75 ? 18.853 -5.761 3.412 1.00 90.38 75 VAL A CA 1
ATOM 558 C C . VAL A 1 75 ? 19.399 -6.586 2.250 1.00 90.38 75 VAL A C 1
ATOM 560 O O . VAL A 1 75 ? 18.669 -6.929 1.316 1.00 90.38 75 VAL A O 1
ATOM 563 N N . GLU A 1 76 ? 20.692 -6.899 2.302 1.00 83.81 76 GLU A N 1
ATOM 564 C CA . GLU A 1 76 ? 21.326 -7.796 1.341 1.00 83.81 76 GLU A CA 1
ATOM 565 C C . GLU A 1 76 ? 20.819 -9.224 1.572 1.00 83.81 76 GLU A C 1
ATOM 567 O O . GLU A 1 76 ? 20.931 -9.773 2.668 1.00 83.81 76 GLU A O 1
ATOM 572 N N . GLN A 1 77 ? 20.217 -9.814 0.542 1.00 82.25 77 GLN A N 1
ATOM 573 C CA . GLN A 1 77 ? 19.742 -11.192 0.589 1.00 82.25 77 GLN A CA 1
ATOM 574 C C . GLN A 1 77 ? 20.782 -12.124 -0.021 1.00 82.25 77 GLN A C 1
ATOM 576 O O . GLN A 1 77 ? 21.423 -11.780 -1.013 1.00 82.25 77 GLN A O 1
ATOM 581 N N . SER A 1 78 ? 20.897 -13.332 0.535 1.00 79.75 78 SER A N 1
ATOM 582 C CA . SER A 1 78 ? 21.746 -14.391 -0.023 1.00 79.75 78 SER A CA 1
ATOM 583 C C . SER A 1 78 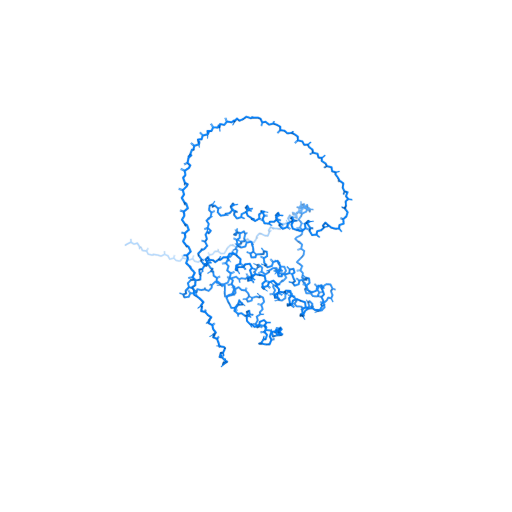? 21.317 -14.804 -1.432 1.00 79.75 78 SER A C 1
ATOM 585 O O . SER A 1 78 ? 22.152 -15.196 -2.241 1.00 79.75 78 SER A O 1
ATOM 587 N N . GLU A 1 79 ? 20.021 -14.694 -1.730 1.00 82.75 79 GLU A N 1
ATOM 588 C CA . GLU A 1 79 ? 19.451 -14.915 -3.054 1.00 82.75 79 GLU A CA 1
ATOM 589 C C . GLU A 1 79 ? 18.664 -13.678 -3.485 1.00 82.75 79 GLU A C 1
ATOM 591 O O . GLU A 1 79 ? 17.834 -13.150 -2.741 1.00 82.75 79 GLU A O 1
ATOM 596 N N . GLN A 1 80 ? 18.924 -13.194 -4.701 1.00 83.94 80 GLN A N 1
ATOM 597 C CA . GLN A 1 80 ? 18.198 -12.053 -5.241 1.00 83.94 80 GLN A CA 1
ATOM 598 C C . GLN A 1 80 ? 16.742 -12.446 -5.519 1.00 83.94 80 GLN A C 1
ATOM 600 O O . GLN A 1 80 ? 16.471 -13.336 -6.322 1.00 83.94 80 GLN A O 1
ATOM 605 N N . VAL A 1 81 ? 15.795 -11.728 -4.915 1.00 88.38 81 VAL A N 1
ATOM 606 C CA . VAL A 1 81 ? 14.373 -11.867 -5.249 1.00 88.38 81 VAL A CA 1
ATOM 607 C C . VAL A 1 81 ? 14.128 -11.237 -6.617 1.00 88.38 81 VAL A C 1
ATOM 609 O O . VAL A 1 81 ? 14.425 -10.061 -6.826 1.00 88.38 81 VAL A O 1
ATOM 612 N N . VAL A 1 82 ? 13.583 -12.011 -7.555 1.00 90.75 82 VAL A N 1
ATOM 613 C CA . VAL A 1 82 ? 13.312 -11.588 -8.937 1.00 90.75 82 VAL A CA 1
ATOM 614 C C . VAL A 1 82 ? 11.828 -11.776 -9.240 1.00 90.75 82 VAL A C 1
ATOM 616 O O . VAL A 1 82 ? 11.229 -12.770 -8.829 1.00 90.75 82 VAL A O 1
ATOM 619 N N . CYS A 1 83 ? 11.209 -10.827 -9.946 1.00 91.31 83 CYS A N 1
ATOM 620 C CA . CYS A 1 83 ? 9.813 -10.969 -10.340 1.00 91.31 83 CYS A CA 1
ATOM 621 C C . CYS A 1 83 ? 9.635 -12.111 -11.351 1.00 91.31 83 CYS A C 1
ATOM 623 O O . CYS A 1 83 ? 10.405 -12.251 -12.302 1.00 91.31 83 CYS A O 1
ATOM 625 N N . THR A 1 84 ? 8.580 -12.901 -11.172 1.00 91.19 84 THR A N 1
ATOM 626 C CA . THR A 1 84 ? 8.198 -13.977 -12.088 1.00 91.19 84 THR A CA 1
ATOM 627 C C . THR A 1 84 ? 6.954 -13.581 -12.869 1.00 91.19 84 THR A C 1
ATOM 629 O O . THR A 1 84 ? 6.032 -12.960 -12.337 1.00 91.19 84 THR A O 1
ATOM 632 N N . GLN A 1 85 ? 6.932 -13.919 -14.158 1.00 91.19 85 GLN A N 1
ATOM 633 C CA . GLN A 1 85 ? 5.752 -13.701 -14.985 1.00 91.19 85 GLN A CA 1
ATOM 634 C C . GLN A 1 85 ? 4.709 -14.767 -14.657 1.00 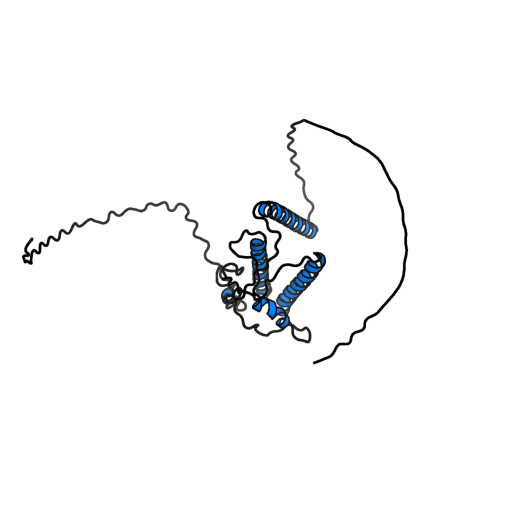91.19 85 GLN A C 1
ATOM 636 O O . GLN A 1 85 ? 4.947 -15.957 -14.850 1.00 91.19 85 GLN A O 1
ATOM 641 N N . ILE A 1 86 ? 3.561 -14.322 -14.156 1.00 94.00 86 ILE A N 1
ATOM 642 C CA . ILE A 1 86 ? 2.364 -15.137 -13.956 1.00 94.00 86 ILE A CA 1
ATOM 643 C C . ILE A 1 86 ? 1.156 -14.399 -14.526 1.00 94.00 86 ILE A C 1
ATOM 645 O O . ILE A 1 86 ? 1.211 -13.184 -14.738 1.00 94.00 86 ILE A O 1
ATOM 649 N N . ASP A 1 87 ? 0.069 -15.127 -14.765 1.00 96.31 87 ASP A N 1
ATOM 650 C CA . ASP A 1 87 ? -1.137 -14.551 -15.350 1.00 96.31 87 ASP A CA 1
ATOM 651 C C . ASP A 1 87 ? -1.674 -13.392 -14.504 1.00 96.31 87 ASP A C 1
ATOM 653 O O . ASP A 1 87 ? -1.810 -13.482 -13.279 1.00 96.31 87 ASP A O 1
ATOM 657 N N . VAL A 1 88 ? -2.013 -12.290 -15.179 1.00 95.31 88 VAL A N 1
ATOM 658 C CA . VAL A 1 88 ? -2.516 -11.067 -14.532 1.00 95.31 88 VAL A CA 1
ATOM 659 C C . VAL A 1 88 ? -3.778 -11.352 -13.716 1.00 95.31 88 VAL A C 1
ATOM 661 O O . VAL A 1 88 ? -3.965 -10.758 -12.657 1.00 95.31 88 VAL A O 1
ATOM 664 N N . GLU A 1 89 ? -4.609 -12.297 -14.154 1.00 98.00 89 GLU A N 1
ATOM 665 C CA . GLU A 1 89 ? -5.803 -12.717 -13.420 1.00 98.00 89 GLU A CA 1
ATOM 666 C C . GLU A 1 89 ? -5.458 -13.293 -12.037 1.00 98.00 89 GLU A C 1
ATOM 668 O O . GLU A 1 89 ? -6.101 -12.948 -11.047 1.00 98.00 89 GLU A O 1
ATOM 673 N N . ILE A 1 90 ? -4.388 -14.087 -11.925 1.00 97.12 90 ILE A N 1
ATOM 674 C CA . ILE A 1 90 ? -3.935 -14.642 -10.640 1.00 97.12 90 ILE A CA 1
ATOM 675 C C . ILE A 1 90 ? -3.496 -13.511 -9.700 1.00 97.12 90 ILE A C 1
ATOM 677 O O . ILE A 1 90 ? -3.795 -13.535 -8.504 1.00 97.12 90 ILE A O 1
ATOM 681 N N . ILE A 1 91 ? -2.815 -12.487 -10.226 1.00 96.31 91 ILE A N 1
ATOM 682 C CA . ILE A 1 91 ? -2.456 -11.293 -9.446 1.00 96.31 91 ILE A CA 1
ATOM 683 C C . ILE A 1 91 ? -3.715 -10.547 -8.991 1.00 96.31 91 ILE A C 1
ATOM 685 O O . ILE A 1 91 ? -3.827 -10.189 -7.819 1.00 96.31 91 ILE A O 1
ATOM 689 N N . GLN A 1 92 ? -4.689 -10.351 -9.881 1.00 97.06 92 GLN A N 1
ATOM 690 C CA . GLN A 1 92 ? -5.950 -9.680 -9.560 1.00 97.06 92 GLN A CA 1
ATOM 691 C C . GLN A 1 92 ? -6.736 -10.421 -8.473 1.00 97.06 92 GLN A C 1
ATOM 693 O O . GLN A 1 92 ? -7.223 -9.780 -7.543 1.00 97.06 92 GLN A O 1
ATOM 698 N N . GLN A 1 93 ? -6.809 -11.752 -8.531 1.00 97.56 93 GLN A N 1
ATOM 699 C CA . GLN A 1 93 ? -7.447 -12.574 -7.498 1.00 97.56 93 GLN A CA 1
ATOM 700 C C . GLN A 1 93 ? -6.791 -12.360 -6.125 1.00 97.56 93 GLN A C 1
ATOM 702 O O . GLN A 1 93 ? -7.486 -12.092 -5.144 1.00 97.56 93 GLN A O 1
ATOM 707 N N . LYS A 1 94 ? -5.452 -12.387 -6.052 1.00 97.12 94 LYS A N 1
ATOM 708 C CA . LYS A 1 94 ? -4.708 -12.125 -4.804 1.00 97.12 94 LYS A CA 1
ATOM 709 C C . LYS A 1 94 ? -4.988 -10.725 -4.249 1.00 97.12 94 LYS A C 1
ATOM 711 O O . LYS A 1 94 ? -5.233 -10.572 -3.054 1.00 97.12 94 LYS A O 1
ATOM 716 N N . LEU A 1 95 ? -5.004 -9.707 -5.110 1.00 97.31 95 LEU A N 1
ATOM 717 C CA . LEU A 1 95 ? -5.302 -8.330 -4.705 1.00 97.31 95 LEU A CA 1
ATOM 718 C C . LEU A 1 95 ? -6.755 -8.158 -4.237 1.00 97.31 95 LEU A C 1
ATOM 720 O O . LEU A 1 95 ? -7.011 -7.393 -3.309 1.00 97.31 95 LEU A O 1
ATOM 724 N N . VAL A 1 96 ? -7.705 -8.889 -4.829 1.00 98.31 96 VAL A N 1
ATOM 725 C CA . VAL A 1 96 ? -9.100 -8.914 -4.365 1.00 98.31 96 VAL A CA 1
ATOM 726 C C . VAL A 1 96 ? -9.200 -9.502 -2.959 1.00 98.31 96 VAL A C 1
ATOM 728 O O . VAL A 1 96 ? -9.903 -8.929 -2.131 1.00 98.31 96 VAL A O 1
ATOM 731 N N . VAL A 1 97 ? -8.466 -10.577 -2.654 1.00 96.75 97 VAL A N 1
ATOM 732 C CA . VAL A 1 97 ? -8.421 -11.142 -1.294 1.00 96.75 97 VAL A CA 1
ATOM 733 C C . VAL A 1 97 ? -7.910 -10.105 -0.293 1.00 96.75 97 VAL A C 1
ATOM 735 O O . VAL A 1 97 ? -8.576 -9.851 0.707 1.00 96.75 97 VAL A O 1
ATOM 738 N N . ILE A 1 98 ? -6.793 -9.434 -0.593 1.00 96.75 98 ILE A N 1
ATOM 739 C CA . ILE A 1 98 ? -6.237 -8.380 0.274 1.00 96.75 98 ILE A CA 1
ATOM 740 C C . ILE A 1 98 ? -7.250 -7.243 0.471 1.00 96.75 98 ILE A C 1
ATOM 742 O O . ILE A 1 98 ? -7.447 -6.776 1.591 1.00 96.75 98 ILE A O 1
ATOM 746 N N . ARG A 1 99 ? -7.952 -6.828 -0.590 1.00 97.25 99 ARG A N 1
ATOM 747 C CA . ARG A 1 99 ? -8.996 -5.797 -0.507 1.00 97.25 99 ARG A CA 1
ATOM 748 C C . ARG A 1 99 ? -10.124 -6.191 0.448 1.00 97.25 99 ARG A C 1
ATOM 750 O O . ARG A 1 99 ? -10.555 -5.361 1.244 1.00 97.25 99 ARG A O 1
ATOM 757 N N . GLU A 1 100 ? -10.623 -7.423 0.370 1.00 97.44 100 GLU A N 1
ATOM 758 C CA . GLU A 1 100 ? -11.677 -7.880 1.284 1.00 97.44 100 GLU A CA 1
ATOM 759 C C . GLU A 1 100 ? -11.149 -8.069 2.716 1.00 97.44 100 GLU A C 1
ATOM 761 O O . GLU A 1 100 ? -11.868 -7.762 3.664 1.00 97.44 100 GLU A O 1
ATOM 766 N N . MET A 1 101 ? -9.880 -8.462 2.897 1.00 95.50 101 MET A N 1
ATOM 767 C CA . MET A 1 101 ? -9.238 -8.495 4.220 1.00 95.50 101 MET A CA 1
ATOM 768 C C . MET A 1 101 ? -9.181 -7.103 4.858 1.00 95.50 101 MET A C 1
ATOM 770 O O . MET A 1 101 ? -9.513 -6.970 6.032 1.00 95.50 101 MET A O 1
ATOM 774 N N . VAL A 1 102 ? -8.814 -6.063 4.099 1.00 96.25 102 VAL A N 1
ATOM 775 C CA . VAL A 1 102 ? -8.801 -4.675 4.595 1.00 96.25 102 VAL A CA 1
ATOM 776 C C . VAL A 1 102 ? -10.199 -4.241 5.024 1.00 96.25 102 VAL A C 1
ATOM 778 O O . VAL A 1 102 ? -10.362 -3.732 6.130 1.00 96.25 102 VAL A O 1
ATOM 781 N N . LYS A 1 103 ? -11.224 -4.490 4.194 1.00 96.69 103 LYS A N 1
ATOM 782 C CA . LYS A 1 103 ? -12.616 -4.192 4.568 1.00 96.69 103 LYS A CA 1
ATOM 783 C C . LYS A 1 103 ? -12.994 -4.887 5.867 1.00 96.69 103 LYS A C 1
ATOM 785 O O . LYS A 1 103 ? -13.512 -4.231 6.760 1.00 96.69 103 LYS A O 1
ATOM 790 N N . ARG A 1 104 ? -12.700 -6.186 5.977 1.00 95.06 104 ARG A N 1
ATOM 791 C CA . ARG A 1 104 ? -12.997 -6.988 7.164 1.00 95.06 104 ARG A CA 1
ATOM 792 C C . ARG A 1 104 ? -12.342 -6.403 8.417 1.00 95.06 104 ARG A C 1
ATOM 794 O O . ARG A 1 104 ? -13.021 -6.234 9.417 1.00 95.06 104 ARG A O 1
ATOM 801 N N . ILE A 1 105 ? -11.055 -6.043 8.355 1.00 95.12 105 ILE A N 1
ATOM 802 C CA . ILE A 1 105 ? -10.323 -5.403 9.468 1.00 95.12 105 ILE A CA 1
ATOM 803 C C . ILE A 1 105 ? -11.012 -4.106 9.892 1.00 95.12 105 ILE A C 1
ATOM 805 O O . ILE A 1 105 ? -11.299 -3.928 11.070 1.00 95.12 105 ILE A O 1
ATOM 809 N N . LEU A 1 106 ? -11.327 -3.221 8.947 1.00 95.88 106 LEU A N 1
ATOM 810 C CA . LEU A 1 106 ? -11.918 -1.924 9.275 1.00 95.88 106 LEU A CA 1
ATOM 811 C C . LEU A 1 106 ? -13.324 -2.048 9.874 1.00 95.88 106 LEU A C 1
ATOM 813 O O . LEU A 1 106 ? -13.620 -1.368 10.853 1.00 95.88 106 LEU A O 1
ATOM 817 N N . ILE A 1 107 ? -14.183 -2.903 9.309 1.00 95.81 107 ILE A N 1
ATOM 818 C CA . ILE A 1 107 ? -15.585 -3.008 9.742 1.00 95.81 107 ILE A CA 1
ATOM 819 C C . ILE A 1 107 ? -15.766 -3.832 11.022 1.00 95.81 107 ILE A C 1
ATOM 821 O O . ILE A 1 107 ? -16.724 -3.586 11.748 1.00 95.81 107 ILE A O 1
ATOM 825 N N . GLU A 1 108 ? -14.888 -4.805 11.297 1.00 94.12 108 GLU A N 1
ATOM 826 C CA . GLU A 1 108 ? -14.977 -5.647 12.501 1.00 94.12 108 GLU A CA 1
ATOM 827 C C . GLU A 1 108 ? -14.234 -5.034 13.705 1.00 94.12 108 GLU A C 1
ATOM 829 O O . GLU A 1 108 ? -14.673 -5.235 14.835 1.00 94.12 108 GLU A O 1
ATOM 834 N N . GLN A 1 109 ? -13.149 -4.267 13.499 1.00 93.38 109 GLN A N 1
ATOM 835 C CA . GLN A 1 109 ? -12.287 -3.774 14.596 1.00 93.38 109 GLN A CA 1
ATOM 836 C C . GLN A 1 109 ? -12.507 -2.310 14.982 1.00 93.38 109 GLN A C 1
ATOM 838 O O . GLN A 1 109 ? -12.108 -1.892 16.069 1.00 93.38 109 GLN A O 1
ATOM 843 N N . ILE A 1 110 ? -13.108 -1.502 14.107 1.00 94.06 110 ILE A N 1
ATOM 844 C CA . ILE A 1 110 ? -13.300 -0.071 14.353 1.00 94.06 110 ILE A CA 1
ATOM 845 C C . ILE A 1 110 ? -14.796 0.220 14.344 1.00 94.06 110 ILE A C 1
ATOM 847 O O . ILE A 1 110 ? -15.440 0.098 13.312 1.00 94.06 110 ILE A O 1
ATOM 851 N N . CYS A 1 111 ? -15.362 0.640 15.474 1.00 94.25 111 CYS A N 1
ATOM 852 C CA . CYS A 1 111 ? -16.801 0.925 15.562 1.00 94.25 111 CYS A CA 1
ATOM 853 C C . CYS A 1 111 ? -17.183 2.310 15.013 1.00 94.25 111 CYS A C 1
ATOM 855 O O . CYS A 1 111 ? -18.314 2.520 14.581 1.00 94.25 111 CYS A O 1
ATOM 857 N N . GLU A 1 112 ? -16.264 3.275 15.064 1.00 96.12 112 GLU A N 1
ATOM 858 C CA . GLU A 1 112 ? -16.522 4.658 14.661 1.00 96.12 112 GLU A CA 1
ATOM 859 C C . GLU A 1 112 ? -16.229 4.872 13.175 1.00 96.12 112 GLU A C 1
ATOM 861 O O . GLU A 1 112 ? -15.096 4.703 12.721 1.00 96.12 112 GLU A O 1
ATOM 866 N N . VAL A 1 113 ? -17.238 5.309 12.420 1.00 96.19 113 VAL A N 1
ATOM 867 C CA . VAL A 1 113 ? -17.149 5.485 10.960 1.00 96.19 113 VAL A CA 1
ATOM 868 C C . VAL A 1 113 ? -16.115 6.547 10.579 1.00 96.19 113 VAL A C 1
ATOM 870 O O . VAL A 1 113 ? -15.427 6.420 9.567 1.00 96.19 113 VAL A O 1
ATOM 873 N N . GLU A 1 114 ? -15.939 7.586 11.392 1.00 96.00 114 GLU A N 1
ATOM 874 C CA . GLU A 1 114 ? -14.929 8.613 11.137 1.00 96.00 114 GLU A CA 1
ATOM 875 C C . GLU A 1 114 ? -13.510 8.066 11.322 1.00 96.00 114 GLU A C 1
ATOM 877 O O . GLU A 1 114 ? -12.621 8.412 10.549 1.00 96.00 114 GLU A O 1
ATOM 882 N N . VAL A 1 115 ? -13.300 7.161 12.282 1.00 96.44 115 VAL A N 1
ATOM 883 C CA . VAL A 1 115 ? -12.006 6.487 12.469 1.00 96.44 115 VAL A CA 1
ATOM 884 C C . VAL A 1 115 ? -11.753 5.504 11.332 1.00 96.44 115 VAL A C 1
ATOM 886 O O . VAL A 1 115 ? -10.662 5.509 10.765 1.00 96.44 115 VAL A O 1
ATOM 889 N N . GLN A 1 116 ? -12.768 4.726 10.932 1.00 96.62 116 GLN A N 1
ATOM 890 C CA . GLN A 1 116 ? -12.692 3.873 9.741 1.00 96.62 116 GLN A CA 1
ATOM 891 C C . GLN A 1 116 ? -12.292 4.692 8.509 1.00 96.62 116 GLN A C 1
ATOM 893 O O . GLN A 1 116 ? -11.439 4.260 7.741 1.00 96.62 116 GLN A O 1
ATOM 898 N N . THR A 1 117 ? -12.874 5.886 8.347 1.00 96.75 117 THR A N 1
ATOM 899 C CA . THR A 1 117 ? -12.579 6.790 7.228 1.00 96.75 117 THR A CA 1
ATOM 900 C C . THR A 1 117 ? -11.124 7.245 7.259 1.00 96.75 117 THR A C 1
ATOM 902 O O . THR A 1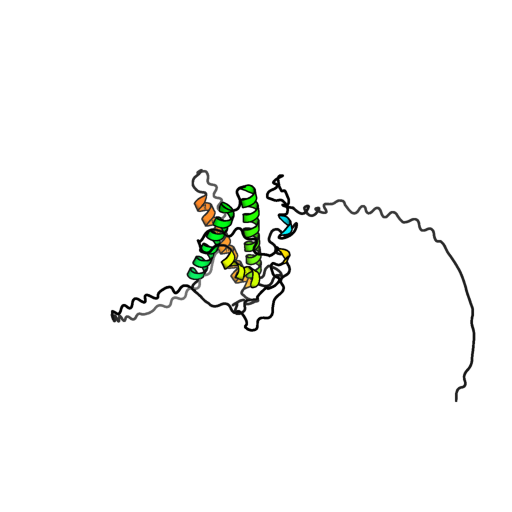 117 ? -10.430 7.119 6.257 1.00 96.75 117 THR A O 1
ATOM 905 N N . VAL A 1 118 ? -10.631 7.724 8.406 1.00 96.19 118 VAL A N 1
ATOM 906 C CA . VAL A 1 118 ? -9.239 8.183 8.531 1.00 96.19 118 VAL A CA 1
ATOM 907 C C . VAL A 1 118 ? -8.249 7.045 8.255 1.00 96.19 118 VAL A C 1
ATOM 909 O O . VAL A 1 118 ? -7.309 7.237 7.488 1.00 96.19 118 VAL A O 1
ATOM 912 N N . VAL A 1 119 ? -8.467 5.849 8.814 1.00 96.69 119 VAL A N 1
ATOM 913 C CA . VAL A 1 119 ? -7.581 4.690 8.591 1.00 96.69 119 VAL A CA 1
ATOM 914 C C . VAL A 1 119 ? -7.654 4.198 7.138 1.00 96.69 119 VAL A C 1
ATOM 916 O O . VAL A 1 119 ? -6.627 3.859 6.550 1.00 96.69 119 VAL A O 1
ATOM 919 N N . LEU A 1 120 ? -8.844 4.190 6.525 1.00 97.75 120 LEU A N 1
ATOM 920 C CA . LEU A 1 120 ? -9.013 3.815 5.118 1.00 97.75 120 LEU A CA 1
ATOM 921 C C . LEU A 1 120 ? -8.287 4.785 4.180 1.00 97.75 120 LEU A C 1
ATOM 923 O O . LEU A 1 120 ? -7.594 4.340 3.265 1.00 97.75 120 LEU A O 1
ATOM 927 N N . GLU A 1 121 ? -8.419 6.091 4.411 1.00 97.19 121 GLU A N 1
ATOM 928 C CA . GLU A 1 121 ? -7.714 7.112 3.632 1.00 97.19 121 GLU A CA 1
ATOM 929 C C . GLU A 1 121 ? -6.198 7.018 3.828 1.00 97.19 121 GLU A C 1
ATOM 931 O O . GLU A 1 121 ? -5.441 7.191 2.869 1.00 97.19 121 GLU A O 1
ATOM 936 N N . GLN A 1 122 ? -5.740 6.678 5.037 1.00 96.19 122 GLN A N 1
ATOM 937 C CA . GLN A 1 122 ? -4.325 6.435 5.311 1.00 96.19 122 GLN A CA 1
ATOM 938 C C . GLN A 1 122 ? -3.795 5.270 4.472 1.00 96.19 122 GLN A C 1
ATOM 940 O O . GLN A 1 122 ? -2.811 5.422 3.747 1.00 96.19 122 GLN A O 1
ATOM 945 N N . PHE A 1 123 ? -4.495 4.132 4.501 1.00 97.00 123 PHE A N 1
ATOM 946 C CA . PHE A 1 123 ? -4.157 2.959 3.699 1.00 97.00 123 PHE A CA 1
ATOM 947 C C . PHE A 1 123 ? -4.178 3.269 2.196 1.00 97.00 123 PHE A C 1
ATOM 949 O O . PHE A 1 123 ? -3.223 2.949 1.487 1.00 97.00 123 PHE A O 1
ATOM 956 N N . SER A 1 124 ? -5.231 3.932 1.702 1.00 97.06 124 SER A N 1
ATOM 957 C CA . SER A 1 124 ? -5.340 4.323 0.291 1.00 97.06 124 SER A CA 1
ATOM 958 C C . SER A 1 124 ? -4.181 5.223 -0.133 1.00 97.06 124 SER A C 1
ATOM 960 O O . SER A 1 124 ? -3.583 4.999 -1.185 1.00 97.06 124 SER A O 1
ATOM 962 N N . SER A 1 125 ? -3.814 6.194 0.706 1.00 96.31 125 SER A N 1
ATOM 963 C CA . SER A 1 125 ? -2.694 7.098 0.442 1.00 96.31 125 SER A CA 1
ATOM 964 C C . SER A 1 125 ? -1.361 6.347 0.371 1.00 96.31 125 SER A C 1
ATOM 966 O O . SER A 1 125 ? -0.557 6.620 -0.518 1.00 96.31 125 SER A O 1
ATOM 968 N N . SER A 1 126 ? -1.133 5.351 1.237 1.00 95.38 126 SER A N 1
ATOM 969 C CA . SER A 1 126 ? 0.060 4.493 1.167 1.00 95.38 126 SER A CA 1
ATOM 970 C C . SER A 1 126 ? 0.120 3.670 -0.127 1.00 95.38 126 SER A C 1
ATOM 972 O O . SER A 1 126 ? 1.191 3.541 -0.725 1.00 95.38 126 SER A O 1
ATOM 974 N N . ILE A 1 127 ? -1.017 3.156 -0.614 1.00 96.38 127 ILE A N 1
ATOM 975 C CA . ILE A 1 127 ? -1.084 2.458 -1.910 1.00 96.38 127 ILE A CA 1
ATOM 976 C C . ILE A 1 127 ? -0.821 3.422 -3.075 1.00 96.38 127 ILE A C 1
ATOM 978 O O . ILE A 1 127 ? -0.075 3.080 -3.996 1.00 96.38 127 ILE A O 1
ATOM 982 N N . ASP A 1 128 ? -1.372 4.636 -3.035 1.00 95.81 128 ASP A N 1
ATOM 983 C CA . ASP A 1 128 ? -1.111 5.665 -4.047 1.00 95.81 128 ASP A CA 1
ATOM 984 C C . ASP A 1 128 ? 0.367 6.083 -4.064 1.00 95.81 128 ASP A C 1
ATOM 986 O O . ASP A 1 128 ? 0.954 6.264 -5.136 1.00 95.81 128 ASP A O 1
ATOM 990 N N . SER A 1 129 ? 0.988 6.185 -2.886 1.00 95.12 129 SER A N 1
ATOM 991 C CA . SER A 1 129 ? 2.419 6.439 -2.708 1.00 95.12 129 SER A CA 1
ATOM 992 C C . SER A 1 129 ? 3.270 5.328 -3.325 1.00 95.12 129 SER A C 1
ATOM 994 O O . SER A 1 129 ? 4.164 5.598 -4.127 1.00 95.12 129 SER A O 1
ATOM 996 N N . PHE A 1 130 ? 2.928 4.062 -3.073 1.00 95.44 130 PHE A N 1
ATOM 997 C CA . PHE A 1 130 ? 3.568 2.925 -3.741 1.00 95.44 130 PHE A CA 1
ATOM 998 C C . PHE A 1 130 ? 3.372 2.950 -5.266 1.00 95.44 130 PHE A C 1
ATOM 1000 O O . PHE A 1 130 ? 4.290 2.670 -6.039 1.00 95.44 130 PHE A O 1
ATOM 1007 N N . GLY A 1 131 ? 2.199 3.382 -5.730 1.00 95.81 131 GLY A N 1
ATOM 1008 C CA . GLY A 1 131 ? 1.934 3.621 -7.145 1.00 95.81 131 GLY A CA 1
ATOM 1009 C C . GLY A 1 131 ? 2.810 4.719 -7.764 1.00 95.81 131 GLY A C 1
ATOM 1010 O O . GLY A 1 131 ? 3.005 4.723 -8.981 1.00 95.81 131 GLY A O 1
ATOM 1011 N N . GLN A 1 132 ? 3.344 5.663 -6.980 1.00 95.38 132 GLN A N 1
ATOM 1012 C CA . GLN A 1 132 ? 4.355 6.619 -7.451 1.00 95.38 132 GLN A CA 1
ATOM 1013 C C . GLN A 1 132 ? 5.729 5.959 -7.600 1.00 95.38 132 GLN A C 1
ATOM 1015 O O . GLN A 1 132 ? 6.413 6.246 -8.585 1.00 95.38 132 GLN A O 1
ATOM 1020 N N . ASP A 1 133 ? 6.093 5.043 -6.700 1.00 94.75 133 ASP A N 1
ATOM 1021 C CA . ASP A 1 133 ? 7.349 4.284 -6.792 1.00 94.75 133 ASP A CA 1
ATOM 1022 C C . ASP A 1 133 ? 7.370 3.400 -8.035 1.00 94.75 133 ASP A C 1
ATOM 1024 O O . ASP A 1 133 ? 8.325 3.451 -8.801 1.00 94.75 133 ASP A O 1
ATOM 1028 N N . ILE A 1 134 ? 6.288 2.651 -8.293 1.00 94.56 134 ILE A N 1
ATOM 1029 C CA . ILE A 1 134 ? 6.158 1.800 -9.492 1.00 94.56 134 ILE A CA 1
ATOM 1030 C C . ILE A 1 134 ? 6.344 2.615 -10.775 1.00 94.56 134 ILE A C 1
ATOM 1032 O O . ILE A 1 134 ? 6.865 2.119 -11.772 1.00 94.56 134 ILE A O 1
ATOM 1036 N N . ARG A 1 135 ? 5.906 3.876 -10.768 1.00 94.88 135 ARG A N 1
ATOM 1037 C CA . ARG A 1 135 ? 6.040 4.785 -11.911 1.00 94.88 135 ARG A CA 1
ATOM 1038 C C . ARG A 1 135 ? 7.386 5.507 -11.950 1.00 94.88 135 ARG A C 1
ATOM 1040 O O . ARG A 1 135 ? 7.595 6.280 -12.878 1.00 94.88 135 ARG A O 1
ATOM 1047 N N . HIS A 1 136 ? 8.271 5.278 -10.978 1.00 94.31 136 HIS A N 1
ATOM 1048 C CA . HIS A 1 136 ? 9.543 5.982 -10.802 1.00 94.31 136 HIS A CA 1
ATOM 1049 C C . HIS A 1 136 ? 9.370 7.511 -10.697 1.00 94.31 136 HIS A C 1
ATOM 1051 O O . HIS A 1 136 ? 10.172 8.282 -11.218 1.00 94.31 136 HIS A O 1
ATOM 1057 N N . HIS A 1 137 ? 8.281 7.960 -10.063 1.00 94.25 137 HIS A N 1
ATOM 1058 C CA . HIS A 1 137 ? 8.004 9.382 -9.816 1.00 94.25 137 HIS A CA 1
ATOM 1059 C C . HIS A 1 137 ? 8.371 9.824 -8.394 1.00 94.25 137 HIS A C 1
ATOM 1061 O O . HIS A 1 137 ? 8.433 11.023 -8.130 1.00 94.25 137 HIS A O 1
ATOM 1067 N N . SER A 1 138 ? 8.585 8.877 -7.482 1.00 92.62 138 SER A N 1
ATOM 1068 C CA . SER A 1 138 ? 9.109 9.146 -6.146 1.00 92.62 138 SER A CA 1
ATOM 1069 C C . SER A 1 138 ? 10.638 9.024 -6.134 1.00 92.62 138 SER A C 1
ATOM 1071 O O . SER A 1 138 ? 11.249 8.487 -7.059 1.00 92.62 138 SER A O 1
ATOM 1073 N N . SER A 1 139 ? 11.270 9.500 -5.061 1.00 88.56 139 SER A N 1
ATOM 1074 C CA . SER A 1 139 ? 12.690 9.245 -4.777 1.00 88.56 139 SER A CA 1
ATOM 1075 C C . SER A 1 139 ? 12.930 7.902 -4.077 1.00 88.56 139 SER A C 1
ATOM 1077 O O . SER A 1 139 ? 14.057 7.617 -3.675 1.00 88.56 139 SER A O 1
ATOM 1079 N N . ARG A 1 140 ? 11.874 7.109 -3.863 1.00 90.06 140 ARG A N 1
ATOM 1080 C CA . ARG A 1 140 ? 11.923 5.832 -3.151 1.00 90.06 140 ARG A CA 1
ATOM 1081 C C . ARG A 1 140 ? 12.177 4.694 -4.124 1.00 90.06 140 ARG A C 1
ATOM 1083 O O . ARG A 1 140 ? 11.771 4.734 -5.284 1.00 90.06 140 ARG A O 1
ATOM 1090 N N . GLN A 1 141 ? 12.844 3.661 -3.631 1.00 89.19 141 GLN A N 1
ATOM 1091 C CA . GLN A 1 141 ? 13.080 2.455 -4.407 1.00 89.19 141 GLN A CA 1
ATOM 1092 C C . GLN A 1 141 ? 11.905 1.488 -4.236 1.00 89.19 141 GLN A C 1
ATOM 1094 O O . GLN A 1 141 ? 11.323 1.361 -3.154 1.00 89.19 141 GLN A O 1
ATOM 1099 N N . ILE A 1 142 ? 11.559 0.800 -5.326 1.00 92.25 142 ILE A N 1
ATOM 1100 C CA . ILE A 1 142 ? 10.481 -0.188 -5.348 1.00 92.25 142 ILE A CA 1
ATOM 1101 C C . ILE A 1 142 ? 10.908 -1.403 -4.522 1.00 92.25 142 ILE A C 1
ATOM 1103 O O . ILE A 1 142 ? 11.918 -2.049 -4.807 1.00 92.25 142 ILE A O 1
ATOM 1107 N N . GLY A 1 143 ? 10.112 -1.727 -3.512 1.00 92.75 143 GLY A N 1
ATOM 1108 C CA . GLY A 1 143 ? 10.352 -2.852 -2.624 1.00 92.75 143 GLY A CA 1
ATOM 1109 C C . GLY A 1 143 ? 9.250 -2.987 -1.586 1.00 92.75 143 GLY A C 1
ATOM 1110 O O . GLY A 1 143 ? 8.291 -2.214 -1.575 1.00 92.75 143 GLY A O 1
ATOM 1111 N N . TYR A 1 144 ? 9.399 -3.973 -0.711 1.00 94.94 144 TYR A N 1
ATOM 1112 C CA . TYR A 1 144 ? 8.511 -4.195 0.428 1.00 94.94 144 TYR A CA 1
ATOM 1113 C C . TYR A 1 144 ? 9.326 -4.603 1.653 1.00 94.94 144 TYR A C 1
ATOM 1115 O O . TYR A 1 144 ? 10.419 -5.152 1.516 1.00 94.94 144 TYR A O 1
ATOM 1123 N N . ASP A 1 145 ? 8.799 -4.344 2.848 1.00 95.81 145 ASP A N 1
ATOM 1124 C CA . ASP A 1 145 ? 9.407 -4.827 4.086 1.00 95.81 145 ASP A CA 1
ATOM 1125 C C . ASP A 1 145 ? 9.078 -6.312 4.275 1.00 95.81 145 ASP A C 1
ATOM 1127 O O . ASP A 1 145 ? 7.918 -6.693 4.453 1.00 95.81 145 ASP A O 1
ATOM 1131 N N . SER A 1 146 ? 10.105 -7.154 4.186 1.00 95.19 146 SER A N 1
ATOM 1132 C CA . SER A 1 146 ? 9.960 -8.611 4.232 1.00 95.19 146 SER A CA 1
ATOM 1133 C C . SER A 1 146 ? 9.482 -9.125 5.590 1.00 95.19 146 SER A C 1
ATOM 1135 O O . SER A 1 146 ? 8.657 -10.039 5.632 1.00 95.19 146 SER A O 1
ATOM 1137 N N . ASN A 1 147 ? 9.917 -8.497 6.685 1.00 95.44 147 ASN A N 1
ATOM 1138 C CA . ASN A 1 147 ? 9.510 -8.878 8.033 1.00 95.44 147 ASN A CA 1
ATOM 1139 C C . ASN A 1 147 ? 8.047 -8.518 8.280 1.00 95.44 147 ASN A C 1
ATOM 1141 O O . ASN A 1 147 ? 7.294 -9.341 8.792 1.00 95.44 147 ASN A O 1
ATOM 1145 N N . ILE A 1 148 ? 7.617 -7.325 7.863 1.00 96.25 148 ILE A N 1
ATOM 1146 C CA . ILE A 1 148 ? 6.213 -6.918 8.004 1.00 96.25 148 ILE A CA 1
ATOM 1147 C C . ILE A 1 148 ? 5.303 -7.748 7.090 1.00 96.25 148 ILE A C 1
ATOM 1149 O O . ILE A 1 148 ? 4.238 -8.188 7.520 1.00 96.25 148 ILE A O 1
ATOM 1153 N N . ALA A 1 149 ? 5.719 -8.032 5.851 1.00 95.69 149 ALA A N 1
ATOM 1154 C CA . ALA A 1 149 ? 4.940 -8.865 4.931 1.00 95.69 149 ALA A CA 1
ATOM 1155 C C . ALA A 1 149 ? 4.736 -10.302 5.456 1.00 95.69 149 ALA A C 1
ATOM 1157 O O . ALA A 1 149 ? 3.659 -10.886 5.281 1.00 95.69 149 ALA A O 1
ATOM 1158 N N . ALA A 1 150 ? 5.737 -10.856 6.147 1.00 95.06 150 ALA A N 1
ATOM 1159 C CA . ALA A 1 150 ? 5.654 -12.173 6.776 1.00 95.06 150 ALA A CA 1
ATOM 1160 C C . ALA A 1 150 ? 4.606 -12.241 7.903 1.00 95.06 150 ALA A C 1
ATOM 1162 O O . ALA A 1 150 ? 4.092 -13.320 8.188 1.00 95.06 150 ALA A O 1
ATOM 1163 N N . LEU A 1 151 ? 4.214 -11.104 8.493 1.00 95.75 151 LEU A N 1
ATOM 1164 C CA . LEU A 1 151 ? 3.198 -11.058 9.552 1.00 95.75 151 LEU A CA 1
ATOM 1165 C C . LEU A 1 151 ? 1.765 -11.273 9.046 1.00 95.75 151 LEU A C 1
ATOM 1167 O O . LEU A 1 151 ? 0.840 -11.366 9.851 1.00 95.75 151 LEU A O 1
ATOM 1171 N N . SER A 1 152 ? 1.555 -11.387 7.732 1.00 93.69 152 SER A N 1
ATOM 1172 C CA . SER A 1 152 ? 0.225 -11.600 7.145 1.00 93.69 152 SER A CA 1
ATOM 1173 C C . SER A 1 152 ? -0.509 -12.830 7.703 1.00 93.69 152 SER A C 1
ATOM 1175 O O . SER A 1 152 ? -1.731 -12.789 7.852 1.00 93.69 152 SER A O 1
ATOM 1177 N N . SER A 1 153 ? 0.210 -13.889 8.090 1.00 92.25 153 SER A N 1
ATOM 1178 C CA . SER A 1 153 ? -0.373 -15.078 8.730 1.00 92.25 153 SER A CA 1
ATOM 1179 C C . SER A 1 153 ? -0.898 -14.828 10.146 1.00 92.25 153 SER A C 1
ATOM 1181 O O . SER A 1 153 ? -1.708 -15.608 10.630 1.00 92.25 153 SER A O 1
ATOM 1183 N N . HIS A 1 154 ? 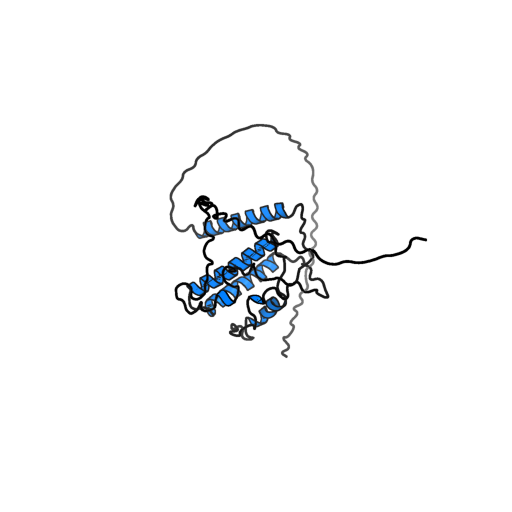-0.468 -13.752 10.809 1.00 94.38 154 HIS A N 1
ATOM 1184 C CA . HIS A 1 154 ? -0.887 -13.393 12.168 1.00 94.38 154 HIS A CA 1
ATOM 1185 C C . HIS A 1 154 ? -2.128 -12.491 12.207 1.00 94.38 154 HIS A C 1
ATOM 1187 O O . HIS A 1 154 ? -2.590 -12.133 13.290 1.00 94.38 154 HIS A O 1
ATOM 1193 N N . LEU A 1 155 ? -2.681 -12.123 11.044 1.00 93.25 155 LEU A N 1
ATOM 1194 C CA . LEU A 1 155 ? -3.891 -11.299 10.950 1.00 93.25 155 LEU A CA 1
ATOM 1195 C C . LEU A 1 155 ? -5.157 -12.045 11.398 1.00 93.25 155 LEU A C 1
ATOM 1197 O O . LEU A 1 155 ? -6.132 -11.417 11.811 1.00 93.25 155 LEU A O 1
ATOM 1201 N N . TYR A 1 156 ? -5.145 -13.377 11.330 1.00 93.62 156 TYR A N 1
ATOM 1202 C CA . TYR A 1 156 ? -6.282 -14.227 11.667 1.00 93.62 156 TYR A CA 1
ATOM 1203 C C . TYR A 1 156 ? -5.833 -15.386 12.552 1.00 93.62 156 TYR A C 1
ATOM 1205 O O . TYR A 1 156 ? -4.734 -15.915 12.396 1.00 93.62 156 TYR A O 1
ATOM 1213 N N . ASN A 1 157 ? -6.704 -15.787 13.471 1.00 93.38 157 ASN A N 1
ATOM 1214 C CA . ASN A 1 157 ? -6.519 -16.984 14.277 1.00 93.38 157 ASN A CA 1
ATOM 1215 C C . ASN A 1 157 ? -6.784 -18.241 13.430 1.00 93.38 157 ASN A C 1
ATOM 1217 O O . ASN A 1 157 ? -7.341 -18.176 12.330 1.00 93.38 157 ASN A O 1
ATOM 1221 N N . SER A 1 158 ? -6.426 -19.413 13.958 1.00 92.94 158 SER A N 1
ATOM 1222 C CA . SER A 1 158 ? -6.635 -20.701 13.278 1.00 92.94 158 SER A CA 1
ATOM 1223 C C . SER A 1 158 ? -8.110 -21.044 13.026 1.00 92.94 158 SER A C 1
ATOM 1225 O O . SER A 1 158 ? -8.404 -21.850 12.148 1.00 92.94 158 SER A O 1
ATOM 1227 N N . ASP A 1 159 ? -9.037 -20.421 13.758 1.00 92.81 159 ASP A N 1
ATOM 1228 C CA . ASP A 1 159 ? -10.487 -20.544 13.570 1.00 92.81 159 ASP A CA 1
ATOM 1229 C C . ASP A 1 159 ? -11.054 -19.580 12.504 1.00 92.81 159 ASP A C 1
ATOM 1231 O O . ASP A 1 159 ? -12.256 -19.583 12.237 1.00 92.81 159 ASP A O 1
ATOM 1235 N N . GLY A 1 160 ? -10.205 -18.751 11.884 1.00 88.62 160 GLY A N 1
ATOM 1236 C CA . GLY A 1 160 ? -10.594 -17.757 10.883 1.00 88.62 160 GLY A CA 1
ATOM 1237 C C . GLY A 1 160 ? -11.181 -16.460 11.455 1.00 88.62 160 GLY A C 1
ATOM 1238 O O . GLY A 1 160 ? -11.566 -15.572 10.679 1.00 88.62 160 GLY A O 1
ATOM 1239 N N . SER A 1 161 ? -11.247 -16.318 12.783 1.00 91.81 161 SER A N 1
ATOM 1240 C CA . SER A 1 161 ? -11.544 -15.047 13.451 1.00 91.81 161 SER A CA 1
ATOM 1241 C C . SER A 1 161 ? -10.364 -14.081 13.335 1.00 91.81 161 SER A C 1
ATOM 1243 O O . SER A 1 161 ? -9.223 -14.489 13.104 1.00 91.81 161 SER A O 1
ATOM 1245 N N . GLN A 1 162 ? -10.631 -12.782 13.451 1.00 91.81 162 GLN A N 1
ATOM 1246 C CA . GLN A 1 162 ? -9.564 -11.788 13.433 1.00 91.81 162 GLN A CA 1
ATOM 1247 C C . GLN A 1 162 ? -8.717 -11.848 14.697 1.00 91.81 162 GLN A C 1
ATOM 1249 O O . GLN A 1 162 ? -9.221 -11.996 15.811 1.00 91.81 162 GLN A O 1
ATOM 1254 N N . SER A 1 163 ? -7.412 -11.709 14.501 1.00 92.56 163 SER A N 1
ATOM 1255 C CA . SER A 1 163 ? -6.468 -11.562 15.595 1.00 92.56 163 SER A CA 1
ATOM 1256 C C . SER A 1 163 ? -6.581 -10.157 16.186 1.00 92.56 163 SER A C 1
ATOM 1258 O O . SER A 1 163 ? -6.455 -9.166 15.471 1.00 92.56 163 SER A O 1
ATOM 1260 N N . ASN A 1 164 ? -6.760 -10.075 17.506 1.00 91.38 164 ASN A N 1
ATOM 1261 C CA . ASN A 1 164 ? -6.690 -8.816 18.259 1.00 91.38 164 ASN A CA 1
ATOM 1262 C C . ASN A 1 164 ? -5.284 -8.587 18.845 1.00 91.38 164 ASN A C 1
ATOM 1264 O O . ASN A 1 164 ? -5.085 -7.726 19.705 1.00 91.38 164 ASN A O 1
ATOM 1268 N N . HIS A 1 165 ? -4.308 -9.406 18.446 1.00 92.06 165 HIS A N 1
ATOM 1269 C CA . HIS A 1 165 ? -2.950 -9.317 18.953 1.00 92.06 165 HIS A CA 1
ATOM 1270 C C . HIS A 1 165 ? -2.212 -8.147 18.309 1.00 92.06 165 HIS A C 1
ATOM 1272 O O . HIS A 1 165 ? -2.254 -7.943 17.097 1.00 92.06 165 HIS A O 1
ATOM 1278 N N . ASN A 1 166 ? -1.473 -7.404 19.131 1.00 91.62 166 ASN A N 1
ATOM 1279 C CA . ASN A 1 166 ? -0.495 -6.461 18.617 1.00 91.62 166 ASN A CA 1
ATOM 1280 C C . ASN A 1 166 ? 0.585 -7.246 17.853 1.00 91.62 166 ASN A C 1
ATOM 1282 O O . ASN A 1 166 ? 1.215 -8.139 18.417 1.00 91.62 166 ASN A O 1
ATOM 1286 N N . LEU A 1 167 ? 0.802 -6.892 16.586 1.00 94.94 167 LEU A N 1
ATOM 1287 C CA . LEU A 1 167 ? 1.789 -7.528 15.709 1.00 94.94 167 LEU A CA 1
ATOM 1288 C C . LEU A 1 167 ? 3.247 -7.187 16.076 1.00 94.94 167 LEU A C 1
ATOM 1290 O O . LEU A 1 167 ? 4.173 -7.684 15.443 1.00 94.94 167 LEU A O 1
ATOM 1294 N N . GLY A 1 168 ? 3.460 -6.358 17.102 1.00 94.56 168 GLY A N 1
ATOM 1295 C CA . GLY A 1 168 ? 4.764 -6.128 17.717 1.00 94.56 168 GLY A CA 1
ATOM 1296 C C . GLY A 1 168 ? 5.639 -5.111 16.991 1.00 94.56 168 GLY A C 1
ATOM 1297 O O . GLY A 1 168 ? 6.851 -5.129 17.192 1.00 94.56 168 GLY A O 1
ATOM 1298 N N . PHE A 1 169 ? 5.054 -4.232 16.168 1.00 95.25 169 PHE A N 1
ATOM 1299 C CA . PHE A 1 169 ? 5.804 -3.200 15.455 1.00 95.25 169 PHE A CA 1
ATOM 1300 C C . PHE A 1 169 ? 5.147 -1.813 15.502 1.00 95.25 169 PHE A C 1
ATOM 1302 O O . PHE A 1 169 ? 3.929 -1.680 15.620 1.00 95.25 169 PHE A O 1
ATOM 1309 N N . SER A 1 170 ? 5.970 -0.771 15.393 1.00 92.44 170 SER A N 1
ATOM 1310 C CA . SER A 1 170 ? 5.564 0.621 15.179 1.00 92.44 170 SER A CA 1
ATOM 1311 C C . SER A 1 170 ? 5.751 1.027 13.718 1.00 92.44 170 SER A C 1
ATOM 1313 O O . SER A 1 170 ? 6.573 0.451 13.005 1.00 92.44 170 SER A O 1
ATOM 1315 N N . GLY A 1 171 ? 5.050 2.067 13.260 1.00 91.44 171 GLY A N 1
ATOM 1316 C CA . GLY A 1 171 ? 5.180 2.525 11.871 1.00 91.44 171 GLY A CA 1
ATOM 1317 C C . GLY A 1 171 ? 6.592 3.015 11.512 1.00 91.44 171 GLY A C 1
ATOM 1318 O O . GLY A 1 171 ? 7.019 2.854 10.375 1.00 91.44 171 GLY A O 1
ATOM 1319 N N . SER A 1 172 ? 7.387 3.470 12.489 1.00 90.25 172 SER A N 1
ATOM 1320 C CA . SER A 1 172 ? 8.819 3.775 12.306 1.00 90.25 172 SER A CA 1
ATOM 1321 C C . SER A 1 172 ? 9.699 2.563 11.971 1.00 90.25 172 SER A C 1
ATOM 1323 O O . SER A 1 172 ? 10.837 2.740 11.544 1.00 90.25 172 SER A O 1
ATOM 1325 N N . GLN A 1 173 ? 9.208 1.339 12.188 1.00 92.81 173 GLN A N 1
ATOM 1326 C CA . GLN A 1 173 ? 9.911 0.109 11.818 1.00 92.81 173 GLN A CA 1
ATOM 1327 C C . GLN A 1 173 ? 9.572 -0.359 10.400 1.00 92.81 173 GLN A C 1
ATOM 1329 O O . GLN A 1 173 ? 10.248 -1.247 9.881 1.00 92.81 173 GLN A O 1
ATOM 1334 N N . VAL A 1 174 ? 8.548 0.226 9.770 1.00 94.50 174 VAL A 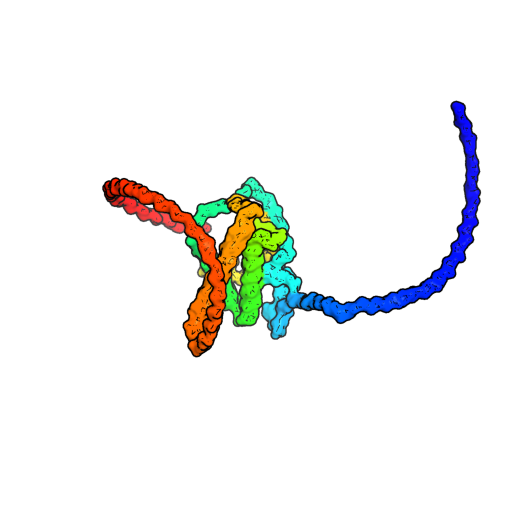N 1
ATOM 1335 C CA . VAL A 1 174 ? 8.145 -0.110 8.405 1.00 94.50 174 VAL A CA 1
ATOM 1336 C C . VAL A 1 174 ? 9.210 0.385 7.434 1.00 94.50 174 VAL A C 1
ATOM 1338 O O . VAL A 1 174 ? 9.447 1.585 7.321 1.00 94.50 174 VAL A O 1
ATOM 1341 N N . GLY A 1 175 ? 9.826 -0.551 6.712 1.00 94.12 175 GLY A N 1
ATOM 1342 C CA . GLY A 1 175 ? 10.884 -0.276 5.744 1.00 94.12 175 GLY A CA 1
ATOM 1343 C C . GLY A 1 175 ? 12.278 -0.667 6.232 1.00 94.12 175 GLY A C 1
ATOM 1344 O O . GLY A 1 175 ? 13.201 -0.694 5.416 1.00 94.12 175 GLY A O 1
ATOM 1345 N N . ASN A 1 176 ? 12.447 -1.039 7.505 1.00 94.94 176 ASN A N 1
ATOM 1346 C CA . ASN A 1 176 ? 13.748 -1.414 8.070 1.00 94.94 176 ASN A CA 1
ATOM 1347 C C . ASN A 1 176 ? 14.299 -2.742 7.528 1.00 94.94 176 ASN A C 1
ATOM 1349 O O . ASN A 1 176 ? 15.496 -2.989 7.647 1.00 94.94 176 ASN A O 1
ATOM 1353 N N . HIS A 1 177 ? 13.449 -3.588 6.941 1.00 95.56 177 HIS A N 1
ATOM 1354 C CA . HIS A 1 177 ? 13.858 -4.845 6.305 1.00 95.56 177 HIS A CA 1
ATOM 1355 C C . HIS A 1 177 ? 13.372 -4.899 4.857 1.00 95.56 177 HIS A C 1
ATOM 1357 O O . HIS A 1 177 ? 12.751 -5.873 4.411 1.00 95.56 177 HIS A O 1
ATOM 1363 N N . SER A 1 178 ? 13.617 -3.805 4.132 1.00 95.31 178 SER A N 1
ATOM 1364 C CA . SER A 1 178 ? 13.190 -3.659 2.747 1.00 95.31 178 SER A CA 1
ATOM 1365 C C . SER A 1 178 ? 13.949 -4.616 1.836 1.00 95.31 178 SER A C 1
ATOM 1367 O O . SER A 1 178 ? 15.171 -4.749 1.896 1.00 95.31 178 SER A O 1
ATOM 1369 N N . VAL A 1 179 ? 13.205 -5.250 0.941 1.00 94.44 179 VAL A N 1
ATOM 1370 C CA . VAL A 1 179 ? 13.720 -6.109 -0.117 1.00 94.44 179 VAL A CA 1
ATOM 1371 C C . VAL A 1 179 ? 13.445 -5.450 -1.460 1.00 94.44 179 VAL A C 1
ATOM 1373 O O . VAL A 1 179 ? 12.308 -5.092 -1.771 1.00 94.44 179 VAL A O 1
ATOM 1376 N N . SER A 1 180 ? 14.495 -5.308 -2.270 1.00 91.38 180 SER A N 1
ATOM 1377 C CA . SER A 1 180 ? 14.367 -4.894 -3.666 1.00 91.38 180 SER A CA 1
ATOM 1378 C C . SER A 1 180 ? 14.106 -6.110 -4.543 1.00 91.38 180 SER A C 1
ATOM 1380 O O . SER A 1 180 ? 14.830 -7.101 -4.460 1.00 91.38 180 SER A O 1
ATOM 1382 N N . VAL A 1 181 ? 13.116 -6.008 -5.427 1.00 89.75 181 VAL A N 1
ATOM 1383 C CA . VAL A 1 181 ? 12.790 -7.065 -6.392 1.00 89.75 181 VAL A CA 1
ATOM 1384 C C . VAL A 1 181 ? 13.445 -6.744 -7.735 1.00 89.75 181 VAL A C 1
ATOM 1386 O O . VAL A 1 181 ? 13.189 -5.698 -8.327 1.00 89.75 181 VAL A O 1
ATOM 1389 N N . GLY A 1 182 ? 14.321 -7.631 -8.203 1.00 88.19 182 GLY A N 1
ATOM 1390 C CA . GLY A 1 182 ? 14.956 -7.554 -9.518 1.00 88.19 182 GLY A CA 1
ATOM 1391 C C . GLY A 1 182 ? 14.066 -8.074 -10.652 1.00 88.19 182 GLY A C 1
ATOM 1392 O O . GLY A 1 182 ? 12.956 -8.554 -10.430 1.00 88.19 182 GLY A O 1
ATOM 1393 N N . GLY A 1 183 ? 14.577 -8.013 -11.884 1.00 86.19 183 GLY A N 1
ATOM 1394 C CA . GLY A 1 183 ? 13.912 -8.574 -13.072 1.00 86.19 183 GLY A CA 1
ATOM 1395 C C . GLY A 1 183 ? 12.860 -7.682 -13.727 1.00 86.19 183 GLY A C 1
ATOM 1396 O O . GLY A 1 183 ? 12.151 -8.149 -14.618 1.00 86.19 183 GLY A O 1
ATOM 1397 N N . SER A 1 184 ? 12.748 -6.414 -13.318 1.00 88.69 184 SER A N 1
ATOM 1398 C CA . SER A 1 184 ? 11.820 -5.487 -13.965 1.00 88.69 184 SER A CA 1
ATOM 1399 C C . SER A 1 184 ? 12.209 -5.247 -15.429 1.00 88.69 184 SER A C 1
ATOM 1401 O O . SER A 1 184 ? 13.382 -5.244 -15.802 1.00 88.69 184 SER A O 1
ATOM 1403 N N . ASN A 1 185 ? 11.206 -5.007 -16.272 1.00 91.44 185 ASN A N 1
ATOM 1404 C CA . ASN A 1 185 ? 11.389 -4.619 -17.670 1.00 91.44 185 ASN A CA 1
ATOM 1405 C C . ASN A 1 185 ? 11.570 -3.100 -17.840 1.00 91.44 185 ASN A C 1
ATOM 1407 O O . ASN A 1 185 ? 11.356 -2.574 -18.935 1.00 91.44 185 ASN A O 1
ATOM 1411 N N . TRP A 1 186 ? 11.909 -2.386 -16.763 1.00 93.38 186 TRP A N 1
ATOM 1412 C CA . TRP A 1 186 ? 12.025 -0.937 -16.798 1.00 93.38 186 TRP A CA 1
ATOM 1413 C C . TRP A 1 186 ? 13.198 -0.503 -17.681 1.00 93.38 186 TRP A C 1
ATOM 1415 O O . TRP A 1 186 ? 14.338 -0.932 -17.513 1.00 93.38 186 TRP A O 1
ATOM 1425 N N . ASN A 1 187 ? 12.915 0.403 -18.609 1.00 94.69 187 ASN A N 1
ATOM 1426 C CA . ASN A 1 187 ? 13.873 1.032 -19.500 1.00 94.69 187 ASN A CA 1
ATOM 1427 C C . ASN A 1 187 ? 13.780 2.554 -19.340 1.00 94.69 187 ASN A C 1
ATOM 1429 O O . ASN A 1 187 ? 12.765 3.161 -19.683 1.00 94.69 187 ASN A O 1
ATOM 1433 N N . ASN A 1 188 ? 14.866 3.181 -18.881 1.00 94.19 188 ASN A N 1
ATOM 1434 C CA . ASN A 1 188 ? 14.911 4.620 -18.592 1.00 94.19 188 ASN A CA 1
ATOM 1435 C C . ASN A 1 188 ? 14.572 5.520 -19.795 1.00 94.19 188 ASN A C 1
ATOM 1437 O O . ASN A 1 188 ? 14.167 6.661 -19.596 1.00 94.19 188 ASN A O 1
ATOM 1441 N N . SER A 1 189 ? 14.717 5.034 -21.031 1.00 95.88 189 SER A N 1
ATOM 1442 C CA . SER A 1 189 ? 14.429 5.804 -22.245 1.00 95.88 189 SER A CA 1
ATOM 1443 C C . SER A 1 189 ? 12.974 5.691 -22.707 1.00 95.88 189 SER A C 1
ATOM 1445 O O . SER A 1 189 ? 12.444 6.649 -23.262 1.00 95.88 189 SER A O 1
ATOM 1447 N N . THR A 1 190 ? 12.315 4.545 -22.507 1.00 96.38 190 THR A N 1
ATOM 1448 C CA . THR A 1 190 ? 10.985 4.267 -23.095 1.00 96.38 190 THR A CA 1
ATOM 1449 C C . THR A 1 190 ? 9.879 4.024 -22.067 1.00 96.38 190 THR A C 1
ATOM 1451 O O . THR A 1 190 ? 8.706 4.308 -22.334 1.00 96.38 190 THR A O 1
ATOM 1454 N N . SER A 1 191 ? 10.219 3.522 -20.877 1.00 96.88 191 SER A N 1
ATOM 1455 C CA . SER A 1 191 ? 9.250 3.232 -19.815 1.00 96.88 191 SER A CA 1
ATOM 1456 C C . SER A 1 191 ? 8.557 4.475 -19.256 1.00 96.88 191 SER A C 1
ATOM 1458 O O . SER A 1 191 ? 7.337 4.412 -19.130 1.00 96.88 191 SER A O 1
ATOM 1460 N N . PRO A 1 192 ? 9.222 5.627 -19.018 1.00 96.75 192 PRO A N 1
ATOM 1461 C CA . PRO A 1 192 ? 8.535 6.807 -18.483 1.00 96.75 192 PRO A CA 1
ATOM 1462 C C . PRO A 1 192 ? 7.319 7.242 -19.317 1.00 96.75 192 PRO A C 1
ATOM 1464 O O . PRO A 1 192 ? 6.233 7.465 -18.781 1.00 96.75 192 PRO A O 1
ATOM 1467 N N . ALA A 1 193 ? 7.469 7.301 -20.646 1.00 97.00 193 ALA A N 1
ATOM 1468 C CA . ALA A 1 193 ? 6.386 7.698 -21.545 1.00 97.00 193 ALA A CA 1
ATOM 1469 C C . ALA A 1 193 ? 5.269 6.642 -21.617 1.00 97.00 193 ALA A C 1
ATOM 1471 O O . ALA A 1 193 ? 4.088 6.978 -21.516 1.00 97.00 193 ALA A O 1
ATOM 1472 N N . SER A 1 194 ? 5.631 5.363 -21.764 1.00 97.50 194 SER A N 1
ATOM 1473 C CA . SER A 1 194 ? 4.656 4.268 -21.887 1.00 97.50 194 SER A CA 1
ATOM 1474 C C . SER A 1 194 ? 3.877 4.022 -20.590 1.00 97.50 194 SER A C 1
ATOM 1476 O O . SER A 1 194 ? 2.650 3.920 -20.621 1.00 97.50 194 SER A O 1
ATOM 1478 N N . VAL A 1 195 ? 4.551 4.023 -19.439 1.00 97.12 195 VAL A N 1
ATOM 1479 C CA . VAL A 1 195 ? 3.919 3.920 -18.115 1.00 97.12 195 VAL A CA 1
ATOM 1480 C C . VAL A 1 195 ? 3.048 5.142 -17.830 1.00 97.12 195 VAL A C 1
ATOM 1482 O O . VAL A 1 195 ? 1.937 4.997 -17.318 1.00 97.12 195 VAL A O 1
ATOM 1485 N N . GLY A 1 196 ? 3.494 6.340 -18.222 1.00 96.19 196 GLY A N 1
ATOM 1486 C CA . GLY A 1 196 ? 2.689 7.558 -18.144 1.00 96.19 196 GLY A CA 1
ATOM 1487 C C . GLY A 1 196 ? 1.379 7.449 -18.930 1.00 96.19 196 GLY A C 1
ATOM 1488 O O . GLY A 1 196 ? 0.317 7.765 -18.391 1.00 96.19 196 GLY A O 1
ATOM 1489 N N . ALA A 1 197 ? 1.427 6.950 -20.168 1.00 97.56 197 ALA A N 1
ATOM 1490 C CA . ALA A 1 197 ? 0.240 6.746 -20.998 1.00 97.56 197 ALA A CA 1
ATOM 1491 C C . ALA A 1 197 ? -0.738 5.733 -20.377 1.00 97.56 197 ALA A C 1
ATOM 1493 O O . ALA A 1 197 ? -1.932 6.022 -20.265 1.00 97.56 197 ALA A O 1
ATOM 1494 N N . ILE A 1 198 ? -0.233 4.587 -19.901 1.00 97.06 198 ILE A N 1
ATOM 1495 C CA . ILE A 1 198 ? -1.049 3.565 -19.225 1.00 97.06 198 ILE A CA 1
ATOM 1496 C C . ILE A 1 198 ? -1.682 4.135 -17.951 1.00 97.06 198 ILE A C 1
ATOM 1498 O O . ILE A 1 198 ? -2.869 3.935 -17.711 1.00 97.06 198 ILE A O 1
ATOM 1502 N N . TYR A 1 199 ? -0.934 4.901 -17.154 1.00 96.88 199 TYR A N 1
ATOM 1503 C CA . TYR A 1 199 ? -1.463 5.526 -15.943 1.00 96.88 199 TYR A CA 1
ATOM 1504 C C . TYR A 1 199 ? -2.621 6.492 -16.234 1.00 96.88 199 TYR A C 1
ATOM 1506 O O . TYR A 1 199 ? -3.620 6.494 -15.512 1.00 96.88 199 TYR A O 1
ATOM 1514 N N . GLN A 1 200 ? -2.522 7.303 -17.292 1.00 97.06 200 GLN A N 1
ATOM 1515 C CA . GLN A 1 200 ? -3.621 8.192 -17.683 1.00 97.06 200 GLN A CA 1
ATOM 1516 C C . GLN A 1 200 ? -4.840 7.402 -18.164 1.00 97.06 200 GLN A C 1
ATOM 1518 O O . GLN A 1 200 ? -5.944 7.679 -17.702 1.00 97.06 200 GLN A O 1
ATOM 1523 N N . ALA A 1 201 ? -4.642 6.381 -19.002 1.00 97.94 201 ALA A N 1
ATOM 1524 C CA . ALA A 1 201 ? -5.725 5.506 -19.450 1.00 97.94 201 ALA A CA 1
ATOM 1525 C C . ALA A 1 201 ? -6.440 4.828 -18.267 1.00 97.94 201 ALA A C 1
ATOM 1527 O O . ALA A 1 201 ? -7.669 4.815 -18.212 1.00 97.94 201 ALA A O 1
ATOM 1528 N N . SER A 1 202 ? -5.687 4.352 -17.271 1.00 96.81 202 SER A N 1
ATOM 1529 C CA . SER A 1 202 ? -6.238 3.772 -16.041 1.00 96.81 202 SER A CA 1
ATOM 1530 C C . SER A 1 202 ? -7.063 4.777 -15.231 1.00 96.81 202 SER A C 1
ATOM 1532 O O . SER A 1 202 ? -8.127 4.429 -14.721 1.00 96.81 202 SER A O 1
ATOM 1534 N N . LYS A 1 203 ? -6.621 6.038 -15.129 1.00 95.56 203 LYS A N 1
ATOM 1535 C CA . LYS A 1 203 ? -7.403 7.094 -14.463 1.00 95.56 203 LYS A CA 1
ATOM 1536 C C . LYS A 1 203 ? -8.692 7.422 -15.212 1.00 95.56 203 LYS A C 1
ATOM 1538 O O . LYS A 1 203 ? -9.724 7.580 -14.566 1.00 95.56 203 LYS A O 1
ATOM 1543 N N . SER A 1 204 ? -8.649 7.490 -16.541 1.00 96.38 204 SER A N 1
ATOM 1544 C CA . SER A 1 204 ? -9.849 7.668 -17.364 1.00 96.38 204 SER A CA 1
ATOM 1545 C C . SER A 1 204 ? -10.829 6.512 -17.166 1.00 96.38 204 SER A C 1
ATOM 1547 O O . SER A 1 204 ? -11.990 6.753 -16.857 1.00 96.38 204 SER A O 1
ATOM 1549 N N . ALA A 1 205 ? -10.352 5.264 -17.201 1.00 96.56 205 ALA A N 1
ATOM 1550 C CA . ALA A 1 205 ? -11.187 4.091 -16.947 1.00 96.56 205 ALA A CA 1
ATOM 1551 C C . ALA A 1 205 ? -11.812 4.098 -15.536 1.00 96.56 205 ALA A C 1
ATOM 1553 O O . ALA A 1 205 ? -12.982 3.746 -15.378 1.00 96.56 205 ALA A O 1
ATOM 1554 N N . LYS A 1 206 ? -11.065 4.540 -14.510 1.00 93.75 206 LYS A N 1
ATOM 1555 C CA . LYS A 1 206 ? -11.592 4.737 -13.147 1.00 93.75 206 LYS A CA 1
ATOM 1556 C C . LYS A 1 206 ? -12.716 5.778 -13.128 1.00 93.75 206 LYS A C 1
ATOM 1558 O O . LYS A 1 206 ? -13.767 5.511 -12.549 1.00 93.75 206 LYS A O 1
ATOM 1563 N N . ALA A 1 207 ? -12.514 6.931 -13.765 1.00 93.62 207 ALA A N 1
ATOM 1564 C CA . ALA A 1 207 ? -13.521 7.989 -13.836 1.00 93.62 207 ALA A CA 1
ATOM 1565 C C . ALA A 1 207 ? -14.789 7.529 -14.582 1.00 93.62 207 ALA A C 1
ATOM 1567 O O . ALA A 1 207 ? -15.901 7.771 -14.114 1.00 93.62 207 ALA A O 1
ATOM 1568 N N . ASP A 1 208 ? -14.631 6.793 -15.684 1.00 95.06 208 ASP A N 1
ATOM 1569 C CA . ASP A 1 208 ? -15.742 6.226 -16.457 1.00 95.06 208 ASP A CA 1
ATOM 1570 C C . ASP A 1 208 ? -16.534 5.175 -15.665 1.00 95.06 208 ASP A C 1
ATOM 1572 O O . ASP A 1 208 ? -17.757 5.081 -15.780 1.00 95.06 208 ASP A O 1
ATOM 1576 N N . ALA A 1 209 ? -15.861 4.368 -14.842 1.00 91.88 209 ALA A N 1
ATOM 1577 C CA . ALA A 1 209 ? -16.534 3.421 -13.957 1.00 91.88 209 ALA A CA 1
ATOM 1578 C C . ALA A 1 209 ? -17.346 4.145 -12.867 1.00 91.88 209 ALA A C 1
ATOM 1580 O O . ALA A 1 209 ? -18.467 3.741 -12.552 1.00 91.88 209 ALA A O 1
ATOM 1581 N N . GLN A 1 210 ? -16.810 5.240 -12.321 1.00 89.75 210 GLN A N 1
ATOM 1582 C CA . GLN A 1 210 ? -17.491 6.050 -11.310 1.00 89.75 210 GLN A CA 1
ATOM 1583 C C . GLN A 1 210 ? -18.699 6.804 -11.885 1.00 89.75 210 GLN A C 1
ATOM 1585 O O . GLN A 1 210 ? -19.744 6.850 -11.237 1.00 89.75 210 GLN A O 1
ATOM 1590 N N . SER A 1 211 ? -18.606 7.333 -13.111 1.00 88.69 211 SER A N 1
ATOM 1591 C CA . SER A 1 211 ? -19.723 8.035 -13.764 1.00 88.69 211 SER A CA 1
ATOM 1592 C C . SER A 1 211 ? -20.909 7.107 -14.053 1.00 88.69 211 SER A C 1
ATOM 1594 O O . SER A 1 211 ? -22.067 7.485 -13.854 1.00 88.69 211 SER A O 1
ATOM 1596 N N . LYS A 1 212 ? -20.638 5.850 -14.423 1.00 82.81 212 LYS A N 1
ATOM 1597 C CA . LYS A 1 212 ? -21.670 4.818 -14.611 1.00 82.81 212 LYS A CA 1
ATOM 1598 C C . LYS A 1 212 ? -22.376 4.436 -13.310 1.00 82.81 212 LYS A C 1
ATOM 1600 O O . LYS A 1 212 ? -23.567 4.153 -13.342 1.00 82.81 212 LYS A O 1
ATOM 1605 N N . ASN A 1 213 ? -21.676 4.474 -12.177 1.00 71.00 213 ASN A N 1
ATOM 1606 C CA . ASN A 1 213 ? -22.265 4.173 -10.869 1.00 71.00 213 ASN A CA 1
ATOM 1607 C C . ASN A 1 213 ? -23.050 5.360 -10.270 1.00 71.00 213 ASN A C 1
ATOM 1609 O O . ASN A 1 213 ? -23.889 5.168 -9.399 1.00 71.00 213 ASN A O 1
ATOM 1613 N N . GLY A 1 214 ? -22.792 6.588 -10.738 1.00 57.78 214 GLY A N 1
ATOM 1614 C CA . GLY A 1 214 ? -23.506 7.804 -10.325 1.00 57.78 214 GLY A CA 1
ATOM 1615 C C . GLY A 1 214 ? -24.753 8.138 -11.154 1.00 57.78 214 GLY A C 1
ATOM 1616 O O . GLY A 1 214 ? -25.463 9.088 -10.832 1.00 57.78 214 GLY A O 1
ATOM 1617 N N . THR A 1 215 ? -25.052 7.379 -12.215 1.00 46.94 215 THR A N 1
ATOM 1618 C CA . THR A 1 215 ? -26.187 7.659 -13.112 1.00 46.94 215 THR A CA 1
ATOM 1619 C C . THR A 1 215 ? -27.442 6.898 -12.675 1.00 46.94 215 THR A C 1
ATOM 1621 O O . THR A 1 215 ? -27.958 6.030 -13.370 1.00 46.94 215 THR A O 1
ATOM 1624 N N . SER A 1 216 ? -27.964 7.263 -11.507 1.00 46.66 216 SER A N 1
ATOM 1625 C CA . SER A 1 216 ? -29.375 7.077 -11.157 1.00 46.66 216 SER A CA 1
ATOM 1626 C C . SER A 1 216 ? -29.903 8.304 -10.415 1.00 46.66 216 SER A C 1
ATOM 1628 O O . SER A 1 216 ? -30.528 8.186 -9.370 1.00 46.66 216 SER A O 1
ATOM 1630 N N . SER A 1 217 ? -29.641 9.498 -10.959 1.00 44.09 217 SER A N 1
ATOM 1631 C CA . SER A 1 217 ? -30.423 10.707 -10.674 1.00 44.09 217 SER A CA 1
ATOM 1632 C C . SER A 1 217 ? -30.055 11.858 -11.619 1.00 44.09 217 SER A C 1
ATOM 1634 O O . SER A 1 217 ? -28.897 12.246 -11.727 1.00 44.09 217 SER A O 1
ATOM 1636 N N . SER A 1 218 ? -31.097 12.431 -12.227 1.00 38.94 218 SER A N 1
ATOM 1637 C CA . SER A 1 218 ? -31.185 13.700 -12.974 1.00 38.94 218 SER A CA 1
ATOM 1638 C C . SER A 1 218 ? -30.584 13.793 -14.385 1.00 38.94 218 SER A C 1
ATOM 1640 O O . SER A 1 218 ? -29.430 14.133 -14.615 1.00 38.94 218 SER A O 1
ATOM 1642 N N . SER A 1 219 ? -31.487 13.612 -15.347 1.00 41.84 219 SER A N 1
ATOM 1643 C CA . SER A 1 219 ? -31.528 14.297 -16.636 1.00 41.84 219 SER A CA 1
ATOM 1644 C C . SER A 1 219 ? -31.561 15.828 -16.496 1.00 41.84 219 SER A C 1
ATOM 1646 O O . SER A 1 219 ? -32.481 16.341 -15.865 1.00 41.84 219 SER A O 1
ATOM 1648 N N . SER A 1 220 ? -30.627 16.519 -17.158 1.00 38.56 220 SER A N 1
ATOM 1649 C CA . SER A 1 220 ? -30.704 17.869 -17.773 1.00 38.56 220 SER A CA 1
ATOM 1650 C C . SER A 1 220 ? -29.275 18.426 -17.813 1.00 38.56 220 SER A C 1
ATOM 1652 O O . SER A 1 220 ? -28.584 18.353 -16.810 1.00 38.56 220 SER A O 1
ATOM 1654 N N . SER A 1 221 ? -28.715 19.009 -18.859 1.00 38.16 221 SER A N 1
ATOM 1655 C CA . SER A 1 221 ? -29.192 19.425 -20.168 1.00 38.16 221 SER A CA 1
ATOM 1656 C C . SER A 1 221 ? -27.940 19.756 -20.984 1.00 38.16 221 SER A C 1
ATOM 1658 O O . SER A 1 221 ? -26.972 20.310 -20.470 1.00 38.16 221 SER A O 1
ATOM 1660 N N . SER A 1 222 ? -28.002 19.411 -22.260 1.00 41.78 222 SER A N 1
ATOM 1661 C CA . SER A 1 222 ? -27.181 19.870 -23.378 1.00 41.78 222 SER A CA 1
ATOM 1662 C C . SER A 1 222 ? -26.542 21.259 -23.250 1.00 41.78 222 SER A C 1
ATOM 1664 O O . SER A 1 222 ? -27.225 22.241 -22.970 1.00 41.78 222 SER A O 1
ATOM 1666 N N . SER A 1 223 ? -25.274 21.352 -23.657 1.00 37.59 223 SER A N 1
ATOM 1667 C CA . SER A 1 223 ? -24.776 22.431 -24.522 1.00 37.59 223 SER A CA 1
ATOM 1668 C C . SER A 1 223 ? -23.551 21.944 -25.290 1.00 37.59 223 SER A C 1
ATOM 1670 O O . SER A 1 223 ? -22.425 21.952 -24.803 1.00 37.59 223 SER A O 1
ATOM 1672 N N . SER A 1 224 ? -23.821 21.482 -26.508 1.00 40.66 224 SER A N 1
ATOM 1673 C CA . SER A 1 224 ? -22.848 21.337 -27.580 1.00 40.66 224 SER A CA 1
ATOM 1674 C C . SER A 1 224 ? -22.291 22.711 -27.950 1.00 40.66 224 SER A C 1
ATOM 1676 O O . SER A 1 224 ? -23.060 23.627 -28.231 1.00 40.66 224 SER A O 1
ATOM 1678 N N . SER A 1 225 ? -20.972 22.836 -28.052 1.00 37.94 225 SER A N 1
ATOM 1679 C CA . SER A 1 225 ? -20.345 23.862 -28.883 1.00 37.94 225 SER A CA 1
ATOM 1680 C C . SER A 1 225 ? -19.293 23.212 -29.771 1.00 37.94 225 SER A C 1
ATOM 1682 O O . SER A 1 225 ? -18.158 22.926 -29.401 1.00 37.94 225 SER A O 1
ATOM 1684 N N . THR A 1 226 ? -19.749 22.943 -30.986 1.00 36.44 226 THR A N 1
ATOM 1685 C CA . THR A 1 226 ? -18.958 22.703 -32.181 1.00 36.44 226 THR A CA 1
ATOM 1686 C C . THR A 1 226 ? -18.040 23.900 -32.422 1.00 36.44 226 THR A C 1
ATOM 1688 O O . THR A 1 226 ? -18.534 25.011 -32.593 1.00 36.44 226 THR A O 1
ATOM 1691 N N . LEU A 1 227 ? -16.727 23.683 -32.524 1.00 36.09 227 LEU A N 1
ATOM 1692 C CA . LEU A 1 227 ? -15.877 24.540 -33.346 1.00 36.09 227 LEU A CA 1
ATOM 1693 C C . LEU A 1 227 ? -15.014 23.688 -34.272 1.00 36.09 227 LEU A C 1
ATOM 1695 O O . LEU A 1 227 ? -14.152 22.910 -33.873 1.00 36.09 227 LEU A O 1
ATOM 1699 N N . LEU A 1 228 ? -15.361 23.862 -35.540 1.00 32.47 228 LEU A N 1
ATOM 1700 C CA . LEU A 1 228 ? -14.739 23.393 -36.758 1.00 32.47 228 LEU A CA 1
ATOM 1701 C C . LEU A 1 228 ? -13.360 24.052 -36.911 1.00 32.47 228 LEU A C 1
ATOM 1703 O O . LEU A 1 228 ? -13.240 25.267 -36.771 1.00 32.47 228 LEU A O 1
ATOM 1707 N N . SER A 1 229 ? -12.337 23.286 -37.280 1.00 33.31 229 SER A N 1
ATOM 1708 C CA . SER A 1 229 ? -11.190 23.807 -38.032 1.00 33.31 229 SER A CA 1
ATOM 1709 C C . SER A 1 229 ? -10.607 22.690 -38.885 1.00 33.31 229 SER A C 1
ATOM 1711 O O . SER A 1 229 ? -9.870 21.818 -38.436 1.00 33.31 229 SER A O 1
ATOM 1713 N N . THR A 1 230 ? -11.025 22.723 -40.142 1.00 32.34 230 THR A N 1
ATOM 1714 C CA . THR A 1 230 ? -10.467 22.019 -41.290 1.00 32.34 230 THR A CA 1
ATOM 1715 C C . THR A 1 230 ? -9.026 22.448 -41.556 1.00 32.34 230 THR A C 1
ATOM 1717 O O . THR A 1 230 ? -8.756 23.637 -41.702 1.00 32.34 230 THR A O 1
ATOM 1720 N N . SER A 1 231 ? -8.133 21.485 -41.765 1.00 33.91 231 SER A N 1
ATOM 1721 C CA . SER A 1 231 ? -7.119 21.592 -42.816 1.00 33.91 231 SER A CA 1
ATOM 1722 C C . SER A 1 231 ? -6.850 20.211 -43.412 1.00 33.91 231 SER A C 1
ATOM 1724 O O . SER A 1 231 ? -6.898 19.178 -42.748 1.00 33.91 231 SER A O 1
ATOM 1726 N N . THR A 1 232 ? -6.726 20.236 -44.725 1.00 31.23 232 THR A N 1
ATOM 1727 C CA . THR A 1 232 ? -6.816 19.158 -45.702 1.00 31.23 232 THR A CA 1
ATOM 1728 C C . THR A 1 232 ? -5.449 18.618 -46.125 1.00 31.23 232 THR A C 1
ATOM 1730 O O . THR A 1 232 ? -4.494 19.386 -46.172 1.00 31.23 232 THR A O 1
ATOM 1733 N N . LEU A 1 233 ? -5.469 17.368 -46.625 1.00 30.31 233 LEU A N 1
ATOM 1734 C CA . LEU A 1 233 ? -4.537 16.726 -47.581 1.00 30.31 233 LEU A CA 1
ATOM 1735 C C . LEU A 1 233 ? -3.143 16.355 -47.014 1.00 30.31 233 LEU A C 1
ATOM 1737 O O . LEU A 1 233 ? -2.480 17.159 -46.386 1.00 30.31 233 LEU A O 1
ATOM 1741 N N . SER A 1 234 ? -2.608 15.145 -47.200 1.00 28.80 234 SER A N 1
ATOM 1742 C CA . SER A 1 234 ? -2.637 14.345 -48.422 1.00 28.80 234 SER A CA 1
ATOM 1743 C C . SER A 1 234 ? -2.493 12.841 -48.153 1.00 28.80 234 SER A C 1
ATOM 1745 O O . SER A 1 234 ? -1.753 12.389 -47.282 1.00 28.80 234 SER A O 1
ATOM 1747 N N . SER A 1 235 ? -3.218 12.082 -48.961 1.00 30.62 235 SER A N 1
ATOM 1748 C CA . SER A 1 235 ? -3.194 10.636 -49.139 1.00 30.62 235 SER A CA 1
ATOM 1749 C C . SER A 1 235 ? -1.881 10.129 -49.740 1.00 30.62 235 SER A C 1
ATOM 1751 O O . SER A 1 235 ? -1.405 10.675 -50.733 1.00 30.62 235 SER A O 1
ATOM 1753 N N . SER A 1 236 ? -1.397 8.982 -49.264 1.00 31.34 236 SER A N 1
ATOM 1754 C CA . SER A 1 236 ? -0.785 7.994 -50.155 1.00 31.34 236 SER A CA 1
ATOM 1755 C C . SER A 1 236 ? -1.242 6.596 -49.754 1.00 31.34 236 SER A C 1
ATOM 1757 O O . SER A 1 236 ? -1.195 6.182 -48.599 1.00 31.34 236 SER A O 1
ATOM 1759 N N . SER A 1 237 ? -1.803 5.927 -50.745 1.00 30.62 237 SER A N 1
ATOM 1760 C CA . SER A 1 237 ? -2.373 4.598 -50.722 1.00 30.62 237 SER A CA 1
ATOM 1761 C C . SER A 1 237 ? -1.385 3.640 -51.373 1.00 30.62 237 SER A C 1
ATOM 1763 O O . SER A 1 237 ? -0.861 3.916 -52.448 1.00 30.62 237 SER A O 1
ATOM 1765 N N . SER A 1 238 ? -1.199 2.467 -50.780 1.00 29.41 238 SER A N 1
ATOM 1766 C CA . SER A 1 238 ? -0.721 1.294 -51.508 1.00 29.41 238 SER A CA 1
ATOM 1767 C C . SER A 1 238 ? -1.434 0.047 -50.994 1.00 29.41 238 SER A C 1
ATOM 1769 O O . SER A 1 238 ? -1.178 -0.490 -49.921 1.00 29.41 238 SER A O 1
ATOM 1771 N N . LYS A 1 239 ? -2.395 -0.388 -51.814 1.00 31.09 239 LYS A N 1
ATOM 1772 C CA . LYS A 1 239 ? -2.919 -1.751 -51.852 1.00 31.09 239 LYS A CA 1
ATOM 1773 C C . LYS A 1 239 ? -1.766 -2.717 -52.127 1.00 31.09 239 LYS A C 1
ATOM 1775 O O . LYS A 1 239 ? -1.022 -2.507 -53.079 1.00 31.09 239 LYS A O 1
ATOM 1780 N N . SER A 1 240 ? -1.735 -3.843 -51.428 1.00 29.36 240 SER A N 1
ATOM 1781 C CA . SER A 1 240 ? -1.452 -5.120 -52.085 1.00 29.36 240 SER A CA 1
ATOM 1782 C C . SER A 1 240 ? -2.201 -6.247 -51.377 1.00 29.36 240 SER A C 1
ATOM 1784 O O . SER A 1 240 ? -2.041 -6.531 -50.197 1.00 29.36 240 SER A O 1
ATOM 1786 N N . SER A 1 241 ? -3.120 -6.815 -52.144 1.00 29.08 241 SER A N 1
ATOM 1787 C CA . SER A 1 241 ? -3.773 -8.102 -51.970 1.00 29.08 241 SER A CA 1
ATOM 1788 C C . SER A 1 241 ? -2.775 -9.243 -52.171 1.00 29.08 241 SER A C 1
ATOM 1790 O O . SER A 1 241 ? -1.943 -9.141 -53.069 1.00 29.08 241 SER A O 1
ATOM 1792 N N . SER A 1 242 ? -2.952 -10.378 -51.489 1.00 29.31 242 SER A N 1
ATOM 1793 C CA . SER A 1 242 ? -3.462 -11.608 -52.132 1.00 29.31 242 SER A CA 1
ATOM 1794 C C . SER A 1 242 ? -3.247 -12.891 -51.299 1.00 29.31 242 SER A C 1
ATOM 1796 O O . SER A 1 242 ? -2.210 -13.098 -50.681 1.00 29.31 242 SER A O 1
ATOM 1798 N N . THR A 1 243 ? -4.267 -13.757 -51.387 1.00 28.20 243 THR A N 1
ATOM 1799 C CA . THR A 1 243 ? -4.240 -15.240 -51.441 1.00 28.20 243 THR A CA 1
ATOM 1800 C C . THR A 1 243 ? -3.869 -16.102 -50.217 1.00 28.20 243 THR A C 1
ATOM 1802 O O . THR A 1 243 ? -2.717 -16.409 -49.950 1.00 28.20 243 THR A O 1
ATOM 1805 N N . SER A 1 244 ? -4.931 -16.599 -49.564 1.00 28.80 244 SER A N 1
ATOM 1806 C CA . SER A 1 244 ? -5.377 -18.015 -49.505 1.00 28.80 244 SER A CA 1
ATOM 1807 C C . SER A 1 244 ? -4.383 -19.160 -49.237 1.00 28.80 244 SER A C 1
ATOM 1809 O O . SER A 1 244 ? -3.535 -19.465 -50.071 1.00 28.80 244 SER A O 1
ATOM 1811 N N . SER A 1 245 ? -4.659 -19.937 -48.181 1.00 30.72 245 SER A N 1
ATOM 1812 C CA . SER A 1 245 ? -4.786 -21.420 -48.169 1.00 30.72 245 SER A CA 1
ATOM 1813 C C . SER A 1 245 ? -5.075 -21.873 -46.719 1.00 30.72 245 SER A C 1
ATOM 1815 O O . SER A 1 245 ? -4.323 -21.562 -45.809 1.00 30.72 245 SER A O 1
ATOM 1817 N N . SER A 1 246 ? -6.284 -22.316 -46.357 1.00 30.20 246 SER A N 1
ATOM 1818 C CA . SER A 1 246 ? -6.789 -23.703 -46.393 1.00 30.20 246 SER A CA 1
ATOM 1819 C C . SER A 1 246 ? -5.825 -24.767 -45.846 1.00 30.20 246 SER A C 1
ATOM 1821 O O . SER A 1 246 ? -4.936 -25.194 -46.573 1.00 30.20 246 SER A O 1
ATOM 1823 N N . ALA A 1 247 ? -6.084 -25.277 -44.635 1.00 33.22 247 ALA A N 1
ATOM 1824 C CA . ALA A 1 247 ? -6.060 -26.716 -44.332 1.00 33.22 247 ALA A CA 1
ATOM 1825 C C . ALA A 1 247 ? -6.579 -26.985 -42.910 1.00 33.22 247 ALA A C 1
ATOM 1827 O O . ALA A 1 247 ? -5.966 -26.618 -41.911 1.00 33.22 247 ALA A O 1
ATOM 1828 N N . ALA A 1 248 ? -7.718 -27.668 -42.848 1.00 30.95 248 ALA A N 1
ATOM 1829 C CA . ALA A 1 248 ? -8.210 -28.344 -41.665 1.00 30.95 248 ALA A CA 1
ATOM 1830 C C . ALA A 1 248 ? -7.278 -29.509 -41.292 1.00 30.95 248 ALA A C 1
ATOM 1832 O O . ALA A 1 248 ? -6.875 -30.280 -42.164 1.00 30.95 248 ALA A O 1
ATOM 1833 N N . LYS A 1 249 ? -7.026 -29.708 -39.996 1.00 32.19 249 LYS A N 1
ATOM 1834 C CA . LYS A 1 249 ? -6.795 -31.054 -39.467 1.00 32.19 249 LYS A CA 1
ATOM 1835 C C . LYS A 1 249 ? -7.269 -31.152 -38.023 1.00 32.19 249 LYS A C 1
ATOM 1837 O O . LYS A 1 249 ? -6.624 -30.708 -37.083 1.00 32.19 249 LYS A O 1
ATOM 1842 N N . SER A 1 250 ? -8.448 -31.742 -37.902 1.00 29.67 250 SER A N 1
ATOM 1843 C CA . SER A 1 250 ? -8.976 -32.381 -36.710 1.00 29.67 250 SER A CA 1
ATOM 1844 C C . SER A 1 250 ? -8.099 -33.568 -36.307 1.00 29.67 250 SER A C 1
ATOM 1846 O O . SER A 1 250 ? -7.856 -34.458 -37.124 1.00 29.67 250 SER A O 1
ATOM 1848 N N . SER A 1 251 ? -7.715 -33.642 -35.037 1.00 33.09 251 SER A N 1
ATOM 1849 C CA . SER A 1 251 ? -7.442 -34.917 -34.374 1.00 33.09 251 SER A CA 1
ATOM 1850 C C . SER A 1 251 ? -7.844 -34.815 -32.909 1.00 33.09 251 SER A C 1
ATOM 1852 O O . SER A 1 251 ? -7.137 -34.263 -32.071 1.00 33.09 251 SER A O 1
ATOM 1854 N N . SER A 1 252 ? -9.032 -35.343 -32.648 1.00 31.47 252 SER A N 1
ATOM 1855 C CA . SER A 1 252 ? -9.514 -35.816 -31.360 1.00 31.47 252 SER A CA 1
ATOM 1856 C C . SER A 1 252 ? -8.565 -36.855 -30.763 1.00 31.47 252 SER A C 1
ATOM 1858 O O . SER A 1 252 ? -8.267 -37.859 -31.412 1.00 31.47 252 SER A O 1
ATOM 1860 N N . THR A 1 253 ? -8.189 -36.698 -29.497 1.00 32.62 253 THR A N 1
ATOM 1861 C CA . THR A 1 253 ? -7.917 -37.851 -28.632 1.00 32.62 253 THR A CA 1
ATOM 1862 C C . THR A 1 253 ? -8.354 -37.510 -27.215 1.00 32.62 253 THR A C 1
ATOM 1864 O O . THR A 1 253 ? -7.902 -36.549 -26.601 1.00 32.62 253 THR A O 1
ATOM 1867 N N . SER A 1 254 ? -9.334 -38.275 -26.765 1.00 32.66 254 SER A N 1
ATOM 1868 C CA . SER A 1 254 ? -9.963 -38.249 -25.459 1.00 32.66 254 SER A CA 1
ATOM 1869 C C . SER A 1 254 ? -9.132 -38.987 -24.408 1.00 32.66 254 SER A C 1
ATOM 1871 O O . SER A 1 254 ? -8.329 -39.861 -24.730 1.00 32.66 254 SER A O 1
ATOM 1873 N N . SER A 1 255 ? -9.499 -38.705 -23.153 1.00 31.80 255 SER A N 1
ATOM 1874 C CA . SER A 1 255 ? -9.403 -39.541 -21.945 1.00 31.80 255 SER A CA 1
ATOM 1875 C C . SER A 1 255 ? -8.027 -39.778 -21.316 1.00 31.80 255 SER A C 1
ATOM 1877 O O . SER A 1 255 ? -7.254 -40.593 -21.795 1.00 31.80 255 SER A O 1
ATOM 1879 N N . SER A 1 256 ? -7.837 -39.227 -20.111 1.00 34.84 256 SER A N 1
ATOM 1880 C CA . SER A 1 256 ? -7.950 -40.038 -18.887 1.00 34.84 256 SER A CA 1
ATOM 1881 C C . SER A 1 256 ? -7.936 -39.171 -17.623 1.00 34.84 256 SER A C 1
ATOM 1883 O O . SER A 1 256 ? -7.039 -38.365 -17.398 1.00 34.84 256 SER A O 1
ATOM 1885 N N . SER A 1 257 ? -8.961 -39.385 -16.809 1.00 35.81 257 SER A N 1
ATOM 1886 C CA . SER A 1 257 ? -9.144 -38.959 -15.426 1.00 35.81 257 SER A CA 1
ATOM 1887 C C . SER A 1 257 ? -8.061 -39.493 -14.485 1.00 35.81 257 SER A C 1
ATOM 1889 O O . SER A 1 257 ? -7.790 -40.693 -14.495 1.00 35.81 257 SER A O 1
ATOM 1891 N N . ALA A 1 258 ? -7.565 -38.652 -13.578 1.00 36.81 258 ALA A N 1
ATOM 1892 C CA . ALA A 1 258 ? -7.001 -39.097 -12.307 1.00 36.81 258 ALA A CA 1
ATOM 1893 C C . ALA A 1 258 ? -7.321 -38.061 -11.222 1.00 36.81 258 ALA A C 1
ATOM 1895 O O . ALA A 1 258 ? -6.785 -36.956 -11.206 1.00 36.81 258 ALA A O 1
ATOM 1896 N N . ALA A 1 259 ? -8.248 -38.429 -10.341 1.00 36.69 259 ALA A N 1
ATOM 1897 C CA . ALA A 1 259 ? -8.503 -37.746 -9.086 1.00 36.69 259 ALA A CA 1
ATOM 1898 C C . ALA A 1 259 ? -7.336 -38.028 -8.129 1.00 36.69 259 ALA A C 1
ATOM 1900 O O . ALA A 1 259 ? -7.004 -39.188 -7.892 1.00 36.69 259 ALA A O 1
ATOM 1901 N N . ALA A 1 260 ? -6.731 -36.980 -7.572 1.00 39.09 260 ALA A N 1
ATOM 1902 C CA . ALA A 1 260 ? -5.758 -37.096 -6.495 1.00 39.09 260 ALA A CA 1
ATOM 1903 C C . ALA A 1 260 ? -6.351 -36.490 -5.218 1.00 39.09 260 ALA A C 1
ATOM 1905 O O . ALA A 1 260 ? -6.350 -35.281 -5.005 1.00 39.09 260 ALA A O 1
ATOM 1906 N N . THR A 1 261 ? -6.884 -37.373 -4.380 1.00 35.38 261 THR A N 1
ATOM 1907 C CA . THR A 1 261 ? -7.143 -37.149 -2.959 1.00 35.38 261 THR A CA 1
ATOM 1908 C C . THR A 1 261 ? -5.811 -37.202 -2.215 1.00 35.38 261 THR A C 1
ATOM 1910 O O . THR A 1 261 ? -5.172 -38.250 -2.227 1.00 35.38 261 THR A O 1
ATOM 1913 N N . ILE A 1 262 ? -5.403 -36.126 -1.531 1.00 38.53 262 ILE A N 1
ATOM 1914 C CA . ILE A 1 262 ? -4.366 -36.191 -0.486 1.00 38.53 262 ILE A CA 1
ATOM 1915 C C . ILE A 1 262 ? -4.813 -35.377 0.735 1.00 38.53 262 ILE A C 1
ATOM 1917 O O . ILE A 1 262 ? -4.659 -34.165 0.819 1.00 38.53 262 ILE A O 1
ATOM 1921 N N . THR A 1 263 ? -5.449 -36.115 1.641 1.00 36.31 263 THR A N 1
ATOM 1922 C CA . THR A 1 263 ? -5.250 -36.192 3.095 1.00 36.31 263 THR A CA 1
ATOM 1923 C C . THR A 1 263 ? -4.438 -35.083 3.775 1.00 36.31 263 THR A C 1
ATOM 1925 O O . THR A 1 263 ? -3.214 -35.023 3.666 1.00 36.31 263 THR A O 1
ATOM 1928 N N . ALA A 1 264 ? -5.132 -34.306 4.610 1.00 33.00 264 ALA A N 1
ATOM 1929 C CA . ALA A 1 264 ? -4.549 -33.500 5.673 1.00 33.00 264 ALA A CA 1
ATOM 1930 C C . ALA A 1 264 ? -3.882 -34.398 6.731 1.00 33.00 264 ALA A C 1
ATOM 1932 O O . ALA A 1 264 ? -4.496 -35.342 7.232 1.00 33.00 264 ALA A O 1
ATOM 1933 N N . LYS A 1 265 ? -2.638 -34.082 7.097 1.00 38.94 265 LYS A N 1
ATOM 1934 C CA . LYS A 1 265 ? -1.983 -34.609 8.296 1.00 38.94 265 LYS A CA 1
ATOM 1935 C C . LYS A 1 265 ? -1.786 -33.450 9.264 1.00 38.94 265 LYS A C 1
ATOM 1937 O O . LYS A 1 265 ? -1.060 -32.511 8.959 1.00 38.94 265 LYS A O 1
ATOM 1942 N N . ALA A 1 266 ? -2.478 -33.536 10.393 1.00 42.53 266 ALA A N 1
ATOM 1943 C CA . ALA A 1 266 ? -2.269 -32.687 11.551 1.00 42.53 266 ALA A CA 1
ATOM 1944 C C . ALA A 1 266 ? -0.901 -32.992 12.173 1.00 42.53 266 ALA A C 1
ATOM 1946 O O . ALA A 1 266 ? -0.609 -34.162 12.423 1.00 42.53 266 ALA A O 1
ATOM 1947 N N . TYR A 1 267 ? -0.115 -31.945 12.411 1.00 49.47 267 TYR A N 1
ATOM 1948 C CA . TYR A 1 267 ? 0.830 -31.801 13.518 1.00 49.47 267 TYR A CA 1
ATOM 1949 C C . TYR A 1 267 ? 0.950 -30.315 13.837 1.00 49.47 267 TYR A C 1
ATOM 1951 O O . TYR A 1 267 ? 1.041 -29.528 12.868 1.00 49.47 267 TYR A O 1
#

Secondary structure (DSSP, 8-state):
------------------------------------PPPPPP--TTGGG-GGGTTTHHHH-TT-TTSTTSPP-BPPPSS--B-----HHHHHHHHHHHHHHHHHHHHHH---HHHHHHHHHHHHHHHHHHHHHHTT-SSSPSEEEHHHHHGGGGGB-TTSPBP-S--S--GGGTTTTEEE-B-----TTTHHHHHHHHHHHHHHHHHHHHHHHS-SS--------------------------------------------------

Organism: NCBI:txid1314776

Foldseek 3Di:
DDDDDDDDDDDDDDDDDDDPDDPPPPPPPVDPPDPPDDPDFDDQQCVVVDPVSHCVCQFQHTNRLQNLPADADEDDDPDAAADDDDDVVVVVVVVVVVVVLLVCCLVVPPPDVVVSVSVVVSPVSNVVSLVCQVLVNDPDHNWFQPVVVVCPVVQADPVRHGHPDDSPDGNNCGNNHTHHYHHDPDDPPPSNVVVVVVVVVVVVVVVVVVVVVPPPDDDDDDDDDDDDDDDDDDDDDDDDDDDDDDDDDDDDDDDDDDDDDDDDDDD

Radius of gyration: 34.09 Å; chains: 1; bounding box: 112×94×74 Å